Protein AF-A0A443L2D8-F1 (afdb_monomer)

Radius of gyration: 45.59 Å; Cα contacts (8 Å, |Δi|>4): 437; chains: 1; bounding box: 95×40×128 Å

Nearest PDB structures (foldseek):
  6yo6-assembly1_A  TM=3.381E-01  e=1.375E-02  Homo sapiens
  2qki-assembly1_A  TM=2.656E-01  e=2.717E-03  Homo sapiens
  3nms-assembly1_A  TM=3.034E-01  e=4.924E-03  Homo sapiens
  2wii-assembly1_A  TM=2.486E-01  e=1.861E-03  Homo sapiens
  2ice-assembly1_A  TM=2.721E-01  e=2.492E-02  Homo sapiens

Sequence (242 aa):
QDSTFDKSDGGLILSARVSEQEISFTNPLNNKITFTNFVKLKSDISADLYDRMKELIDQSTPYRSDLETTNGVQFKNGTGSTDLSAHIYFGSDTTETIADSYEWSKDGTVVAPTQTITVDASGVADKAVYSFKATIAGKVVASQSVTITNVDDGTSPINLVIDSSNGYQFKNNIINTTFTAILYQNNKEIDSEGTKFAYIWSKTNSDGTVDTAWNLAHQTSQKSITITNSDVWQRATFDCTA

Organism: NCBI:txid1358

pLDDT: mean 89.76, std 13.06, range [32.75, 98.81]

Mean predicted aligned error: 12.77 Å

Structure (mmCIF, N/CA/C/O backbone):
data_AF-A0A443L2D8-F1
#
_entry.id   AF-A0A443L2D8-F1
#
loop_
_atom_site.group_PDB
_atom_site.id
_atom_site.type_symbol
_atom_site.label_atom_id
_atom_site.label_alt_id
_atom_site.label_comp_id
_atom_site.label_asym_id
_atom_site.label_entity_id
_atom_site.label_seq_id
_atom_site.pdbx_PDB_ins_code
_atom_site.Cartn_x
_atom_site.Cartn_y
_atom_site.Cartn_z
_atom_site.occupancy
_atom_site.B_iso_or_equiv
_atom_site.auth_seq_id
_atom_site.auth_comp_id
_atom_site.auth_asym_id
_atom_site.auth_atom_id
_atom_site.pdbx_PDB_model_num
ATOM 1 N N . GLN A 1 1 ? -47.400 21.456 61.552 1.00 40.22 1 GLN A N 1
ATOM 2 C CA . GLN A 1 1 ? -47.090 20.512 60.462 1.00 40.22 1 GLN A CA 1
ATOM 3 C C . GLN A 1 1 ? -46.287 19.397 61.094 1.00 40.22 1 GLN A C 1
ATOM 5 O O . GLN A 1 1 ? -45.303 19.701 61.753 1.00 40.22 1 GLN A O 1
ATOM 10 N N . ASP A 1 2 ? -46.793 18.170 61.026 1.00 32.75 2 ASP A N 1
ATOM 11 C CA . ASP A 1 2 ? -46.169 17.003 61.649 1.00 32.75 2 ASP A CA 1
ATOM 12 C C . ASP A 1 2 ? -44.868 16.649 60.911 1.00 32.75 2 ASP A C 1
ATOM 14 O O . ASP A 1 2 ? -44.834 16.623 59.680 1.00 32.75 2 ASP A O 1
ATOM 18 N N . SER A 1 3 ? -43.792 16.430 61.663 1.00 37.78 3 SER A N 1
ATOM 19 C CA . SER A 1 3 ? -42.445 16.114 61.173 1.00 37.78 3 SER A CA 1
ATOM 20 C C . SER A 1 3 ? -42.284 14.652 60.734 1.00 37.78 3 SER A C 1
ATOM 22 O O . SER A 1 3 ? -41.171 14.229 60.440 1.00 37.78 3 SER A O 1
ATOM 24 N N . THR A 1 4 ? -43.375 13.883 60.695 1.00 39.28 4 THR A N 1
ATOM 25 C CA . THR A 1 4 ? -43.417 12.463 60.304 1.00 39.28 4 THR A CA 1
ATOM 26 C C . THR A 1 4 ? -43.965 12.217 58.896 1.00 39.28 4 THR A C 1
ATOM 28 O O . THR A 1 4 ? -44.255 11.076 58.544 1.00 39.28 4 THR A O 1
ATOM 31 N N . PHE A 1 5 ? -44.089 13.256 58.059 1.00 44.41 5 PHE A N 1
ATOM 32 C CA . PHE A 1 5 ? -44.355 13.060 56.632 1.00 44.41 5 PHE A CA 1
ATOM 33 C C . PHE A 1 5 ? -43.127 12.410 55.986 1.00 44.41 5 PHE A C 1
ATOM 35 O O . PHE A 1 5 ? -42.187 13.083 55.559 1.00 44.41 5 PHE A O 1
ATOM 42 N N . ASP A 1 6 ? -43.128 11.082 56.003 1.00 44.41 6 ASP A N 1
ATOM 43 C CA . ASP A 1 6 ? -42.092 10.237 55.447 1.00 44.41 6 ASP A CA 1
ATOM 44 C C . ASP A 1 6 ? -42.032 10.495 53.939 1.00 44.41 6 ASP A C 1
ATOM 46 O O . ASP A 1 6 ? -42.921 10.107 53.172 1.00 44.41 6 ASP A O 1
ATOM 50 N N . LYS A 1 7 ? -41.004 11.240 53.524 1.00 49.59 7 LYS A N 1
ATOM 51 C CA . LYS A 1 7 ? -40.623 11.421 52.124 1.00 49.59 7 LYS A CA 1
ATOM 52 C C . LYS A 1 7 ? -40.044 10.097 51.633 1.00 49.59 7 LYS A C 1
ATOM 54 O O . LYS A 1 7 ? -38.844 9.973 51.421 1.00 49.59 7 LYS A O 1
ATOM 59 N N . SER A 1 8 ? -40.899 9.093 51.486 1.00 47.81 8 SER A N 1
ATOM 60 C CA . SER A 1 8 ? -40.569 7.944 50.657 1.00 47.81 8 SER A CA 1
ATOM 61 C C . SER A 1 8 ? -40.515 8.451 49.215 1.00 47.81 8 SER A C 1
ATOM 63 O O . SER A 1 8 ? -41.540 8.736 48.589 1.00 47.81 8 SER A O 1
ATOM 65 N N . ASP A 1 9 ? -39.294 8.675 48.730 1.00 50.69 9 ASP A N 1
ATOM 66 C CA . ASP A 1 9 ? -39.020 9.105 47.362 1.00 50.69 9 ASP A CA 1
ATOM 67 C C . ASP A 1 9 ? -39.619 8.074 46.388 1.00 50.69 9 ASP A C 1
ATOM 69 O O . ASP A 1 9 ? -39.124 6.959 46.248 1.00 50.69 9 ASP A O 1
ATOM 73 N N . GLY A 1 10 ? -40.743 8.434 45.752 1.00 55.94 10 GLY A N 1
ATOM 74 C CA . GLY A 1 10 ? -41.484 7.576 44.814 1.00 55.94 10 GLY A CA 1
ATOM 75 C C . GLY A 1 10 ? -42.954 7.295 45.164 1.00 55.94 10 GLY A C 1
ATOM 76 O O . GLY A 1 10 ? -43.616 6.555 44.436 1.00 55.94 10 GLY A O 1
ATOM 77 N N . GLY A 1 11 ? -43.496 7.870 46.242 1.00 58.88 11 GLY A N 1
ATOM 78 C CA . GLY A 1 11 ? -44.895 7.675 46.644 1.00 58.88 11 GLY A CA 1
ATOM 79 C C . GLY A 1 11 ? -45.949 8.407 45.790 1.00 58.88 11 GLY A C 1
ATOM 80 O O . GLY A 1 11 ? -45.723 9.480 45.232 1.00 58.88 11 GLY A O 1
ATOM 81 N N . LEU A 1 12 ? -47.161 7.842 45.728 1.00 60.94 12 LEU A N 1
ATOM 82 C CA . LEU A 1 12 ? -48.345 8.478 45.141 1.00 60.94 12 LEU A CA 1
ATOM 83 C C . LEU A 1 12 ? -48.800 9.655 46.016 1.00 60.94 12 LEU A C 1
ATOM 85 O O . LEU A 1 12 ? -49.335 9.451 47.105 1.00 60.94 12 LEU A O 1
ATOM 89 N N . ILE A 1 13 ? -48.655 10.884 45.519 1.00 66.50 13 ILE A N 1
ATOM 90 C CA . ILE A 1 13 ? -49.156 12.066 46.226 1.00 66.50 13 ILE A CA 1
ATOM 91 C C . ILE A 1 13 ? -50.647 12.239 45.926 1.00 66.50 13 ILE A C 1
ATOM 93 O O . ILE A 1 13 ? -51.061 12.547 44.800 1.00 66.50 13 ILE A O 1
ATOM 97 N N . LEU A 1 14 ? -51.455 12.052 46.967 1.00 71.50 14 LEU A N 1
ATOM 98 C CA . LEU A 1 14 ? -52.894 12.276 46.948 1.00 71.50 14 LEU A CA 1
ATOM 99 C C . LEU A 1 14 ? -53.238 13.531 47.746 1.00 71.50 14 LEU A C 1
ATOM 101 O O . LEU A 1 14 ? -52.740 13.738 48.850 1.00 71.50 14 LEU A O 1
ATOM 105 N N . SER A 1 15 ? -54.148 14.337 47.210 1.00 73.00 15 SER A N 1
ATOM 106 C CA . SER A 1 15 ? -54.952 15.233 48.034 1.00 73.00 15 SER A CA 1
ATOM 107 C C . SER A 1 15 ? -56.201 14.479 48.469 1.00 73.00 15 SER A C 1
ATOM 109 O O . SER A 1 15 ? -56.847 13.839 47.640 1.00 73.00 15 SER A O 1
ATOM 111 N N . ALA A 1 16 ? -56.542 14.536 49.751 1.00 78.62 16 ALA A N 1
ATOM 112 C CA . ALA A 1 16 ? -57.760 13.940 50.282 1.00 78.62 16 ALA A CA 1
ATOM 113 C C . ALA A 1 16 ? -58.454 14.930 51.217 1.00 78.62 16 ALA A C 1
ATOM 115 O O . ALA A 1 16 ? -57.808 15.760 51.860 1.00 78.62 16 ALA A O 1
ATOM 116 N N . ARG A 1 17 ? -59.778 14.835 51.314 1.00 83.56 17 ARG A N 1
ATOM 117 C CA . ARG A 1 17 ? -60.574 15.618 52.258 1.00 83.56 17 ARG A CA 1
ATOM 118 C C . ARG A 1 17 ? -60.817 14.792 53.517 1.00 83.56 17 ARG A C 1
ATOM 120 O O . ARG A 1 17 ? -61.270 13.656 53.426 1.00 83.56 17 ARG A O 1
ATOM 127 N N . VAL A 1 18 ? -60.586 15.365 54.695 1.00 83.62 18 VAL A N 1
ATOM 128 C CA . VAL A 1 18 ? -61.050 14.753 55.952 1.00 83.62 18 VAL A CA 1
ATOM 129 C C . VAL A 1 18 ? -62.577 14.807 55.971 1.00 83.62 18 VAL A C 1
ATOM 131 O O . VAL A 1 18 ? -63.154 15.894 55.892 1.00 83.62 18 VAL A O 1
ATOM 134 N N . SER A 1 19 ? -63.232 13.649 56.023 1.00 86.88 19 SER A N 1
ATOM 135 C CA . SER A 1 19 ? -64.694 13.561 56.150 1.00 86.88 19 SER A CA 1
ATOM 136 C C . SER A 1 19 ? -65.149 13.449 57.590 1.00 86.88 19 SER A C 1
ATOM 138 O O . SER A 1 19 ? -66.215 13.956 57.918 1.00 86.88 19 SER A O 1
ATOM 140 N N . GLU A 1 20 ? -64.371 12.774 58.432 1.00 85.81 20 GLU A N 1
ATOM 141 C CA . GLU A 1 20 ? -64.769 12.484 59.804 1.00 85.81 20 GLU A CA 1
ATOM 142 C C . GLU A 1 20 ? -63.545 12.399 60.705 1.00 85.81 20 GLU A C 1
ATOM 144 O O . GLU A 1 20 ? -62.481 11.931 60.292 1.00 85.81 20 GLU A O 1
ATOM 149 N N . GLN A 1 21 ? -63.708 12.865 61.937 1.00 86.75 21 GLN A N 1
ATOM 150 C CA . GLN A 1 21 ? -62.692 12.795 62.967 1.00 86.75 21 GLN A CA 1
ATOM 151 C C . GLN A 1 21 ? -63.363 12.420 64.287 1.00 86.75 21 GLN A C 1
ATOM 153 O O . GLN A 1 21 ? -64.189 13.168 64.806 1.00 86.75 21 GLN A O 1
ATOM 158 N N . GLU A 1 22 ? -62.985 11.273 64.835 1.00 87.12 22 GLU A N 1
ATOM 159 C CA . GLU A 1 22 ? -63.389 10.822 66.161 1.00 87.12 22 GLU A CA 1
ATOM 160 C C . GLU A 1 22 ? -62.253 11.124 67.137 1.00 87.12 22 GLU A C 1
ATOM 162 O O . GLU A 1 22 ? -61.107 10.721 66.917 1.00 87.12 22 GLU A O 1
ATOM 167 N N . ILE A 1 23 ? -62.561 11.855 68.209 1.00 81.94 23 ILE A N 1
ATOM 168 C CA . ILE A 1 23 ? -61.595 12.217 69.249 1.00 81.94 23 ILE A CA 1
ATOM 169 C C . ILE A 1 23 ? -62.082 11.649 70.576 1.00 81.94 23 ILE A C 1
ATOM 171 O O . ILE A 1 23 ? -63.180 11.947 71.043 1.00 81.94 23 ILE A O 1
ATOM 175 N N . SER A 1 24 ? -61.236 10.841 71.194 1.00 79.75 24 SER A N 1
ATOM 176 C CA . SER A 1 24 ? -61.436 10.251 72.504 1.00 79.75 24 SER A CA 1
ATOM 177 C C . SER A 1 24 ? -60.691 11.068 73.557 1.00 79.75 24 SER A C 1
ATOM 179 O O . SER A 1 24 ? -59.471 11.225 73.512 1.00 79.75 24 SER A O 1
ATOM 181 N N . PHE A 1 25 ? -61.435 11.577 74.539 1.00 78.44 25 PHE A N 1
ATOM 182 C CA . PHE A 1 25 ? -60.892 12.409 75.618 1.00 78.44 25 PHE A CA 1
ATOM 183 C C . PHE A 1 25 ? -60.250 11.603 76.753 1.00 78.44 25 PHE A C 1
ATOM 185 O O . PHE A 1 25 ? -59.510 12.159 77.559 1.00 78.44 25 PHE A O 1
ATOM 192 N N . THR A 1 26 ? -60.534 10.303 76.833 1.00 82.56 26 THR A N 1
ATOM 193 C CA . THR A 1 26 ? -60.051 9.416 77.904 1.00 82.56 26 THR A CA 1
ATOM 194 C C . THR A 1 26 ? -58.978 8.440 77.431 1.00 82.56 26 THR A C 1
ATOM 196 O O . THR A 1 26 ? -58.169 7.996 78.240 1.00 82.56 26 THR A O 1
ATOM 199 N N . ASN A 1 27 ? -58.928 8.128 76.132 1.00 80.00 27 ASN A N 1
ATOM 200 C CA . ASN A 1 27 ? -57.865 7.324 75.531 1.00 80.00 27 ASN A CA 1
ATOM 201 C C . ASN A 1 27 ? -57.493 7.859 74.135 1.00 80.00 27 ASN A C 1
ATOM 203 O O . ASN A 1 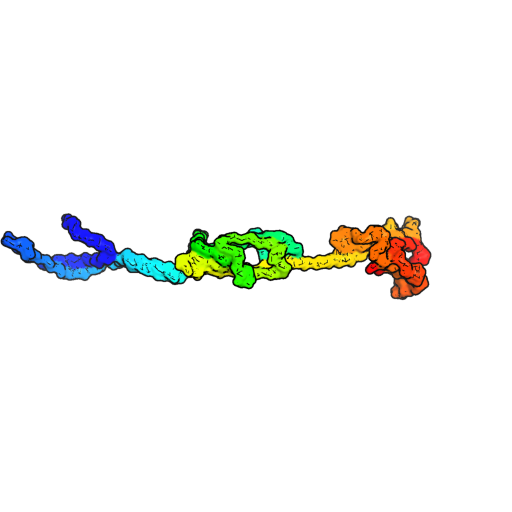27 ? -58.195 7.537 73.172 1.00 80.00 27 ASN A O 1
ATOM 207 N N . PRO A 1 28 ? -56.390 8.617 74.006 1.00 82.00 28 PRO A N 1
ATOM 208 C CA . PRO A 1 28 ? -55.944 9.194 72.737 1.00 82.00 28 PRO A CA 1
ATOM 209 C C . PRO A 1 28 ? -55.649 8.176 71.624 1.00 82.00 28 PRO A C 1
ATOM 211 O O . PRO A 1 28 ? -55.658 8.547 70.454 1.00 82.00 28 PRO A O 1
ATOM 214 N N . LEU A 1 29 ? -55.419 6.898 71.957 1.00 84.81 29 LEU A N 1
ATOM 215 C CA . LEU A 1 29 ? -55.185 5.839 70.963 1.00 84.81 29 LEU A CA 1
ATOM 216 C C . LEU A 1 29 ? -56.446 5.464 70.172 1.00 84.81 29 LEU A C 1
ATOM 218 O O . LEU A 1 29 ? -56.338 4.845 69.119 1.00 84.81 29 LEU A O 1
ATOM 222 N N . ASN A 1 30 ? -57.629 5.851 70.656 1.00 84.25 30 ASN A N 1
ATOM 223 C CA . ASN A 1 30 ? -58.896 5.623 69.959 1.00 84.25 30 ASN A CA 1
ATOM 224 C C . ASN A 1 30 ? -59.247 6.750 68.976 1.00 84.25 30 ASN A C 1
ATOM 226 O O . ASN A 1 30 ? -60.321 6.719 68.381 1.00 84.25 30 ASN A O 1
ATOM 230 N N . ASN A 1 31 ? -58.388 7.761 68.823 1.00 83.50 31 ASN A N 1
ATOM 231 C CA . ASN A 1 31 ? -58.629 8.822 67.855 1.00 83.50 31 ASN A CA 1
ATOM 232 C C . ASN A 1 31 ? -58.567 8.255 66.435 1.00 83.50 31 ASN A C 1
ATOM 234 O O . ASN A 1 31 ? -57.610 7.568 66.074 1.00 83.50 31 ASN A O 1
ATOM 238 N N . LYS A 1 32 ? -59.561 8.582 65.611 1.00 84.94 32 LYS A N 1
ATOM 239 C CA . LYS A 1 32 ? -59.662 8.105 64.230 1.00 84.94 32 LYS A CA 1
ATOM 240 C C . LYS A 1 32 ? -59.928 9.268 63.286 1.00 84.94 32 LYS A C 1
ATOM 242 O O . LYS A 1 32 ? -60.706 10.162 63.599 1.00 84.94 32 LYS A O 1
ATOM 247 N N . ILE A 1 33 ? -59.290 9.247 62.118 1.00 84.69 33 ILE A N 1
ATOM 248 C CA . ILE A 1 33 ? -59.543 10.198 61.032 1.00 84.69 33 ILE A CA 1
ATOM 249 C C . ILE A 1 33 ? -59.937 9.397 59.793 1.00 84.69 33 ILE A C 1
ATOM 251 O O . ILE A 1 33 ? -59.213 8.491 59.380 1.00 84.69 33 ILE A O 1
ATOM 255 N N . THR A 1 34 ? -61.075 9.738 59.198 1.00 84.94 34 THR A N 1
ATOM 256 C CA . THR A 1 34 ? -61.555 9.155 57.943 1.00 84.94 34 THR A CA 1
ATOM 257 C C . THR A 1 34 ? -61.373 10.174 56.819 1.00 84.94 34 THR A C 1
ATOM 259 O O . THR A 1 34 ? -61.790 11.330 56.938 1.00 84.94 34 THR A O 1
ATOM 262 N N . PHE A 1 35 ? -60.770 9.740 55.711 1.00 85.31 35 PHE A N 1
ATOM 263 C CA . PHE A 1 35 ? -60.551 10.552 54.511 1.00 85.31 35 PHE A CA 1
ATOM 264 C C . PHE A 1 35 ? -61.488 10.124 53.370 1.00 85.31 35 PHE A C 1
ATOM 266 O O . PHE A 1 35 ? -61.756 8.938 53.190 1.00 85.31 35 PHE A O 1
ATOM 273 N N . THR A 1 36 ? -61.952 11.085 52.571 1.00 81.00 36 THR A N 1
ATOM 274 C CA . THR A 1 36 ? -62.780 10.897 51.363 1.00 81.00 36 THR A CA 1
ATOM 275 C C . THR A 1 36 ? -62.309 11.822 50.236 1.00 81.00 36 THR A C 1
ATOM 277 O O . THR A 1 36 ? -61.495 12.717 50.457 1.00 81.00 36 THR A O 1
ATOM 280 N N . ASN A 1 37 ? -62.832 11.630 49.018 1.00 74.31 37 ASN A N 1
ATOM 281 C CA . ASN A 1 37 ? -62.529 12.450 47.835 1.00 74.31 37 ASN A CA 1
ATOM 282 C C . ASN A 1 37 ? -61.025 12.570 47.545 1.00 74.31 37 ASN A C 1
ATOM 284 O O . ASN A 1 37 ? -60.425 13.635 47.688 1.00 74.31 37 ASN A O 1
ATOM 288 N N . PHE A 1 38 ? -60.427 11.457 47.126 1.00 78.94 38 PHE A N 1
ATOM 289 C CA . PHE A 1 38 ? -59.023 11.395 46.735 1.00 78.94 38 PHE A CA 1
ATOM 290 C C . PHE A 1 38 ? -58.824 11.973 45.329 1.00 78.94 38 PHE A C 1
ATOM 292 O O . PHE A 1 38 ? -59.436 11.508 44.369 1.00 78.94 38 PHE A O 1
ATOM 299 N N . VAL A 1 39 ? -57.935 12.955 45.200 1.00 72.25 39 VAL A N 1
ATOM 300 C CA . VAL A 1 39 ? -57.479 13.509 43.921 1.00 72.25 39 VAL A CA 1
ATOM 301 C C . VAL A 1 39 ? -55.991 13.208 43.774 1.00 72.25 39 VAL A C 1
ATOM 303 O O . VAL A 1 39 ? -55.173 13.649 44.584 1.00 72.25 39 VAL A O 1
ATOM 306 N N . LYS A 1 40 ? -55.634 12.451 42.731 1.00 66.69 40 LYS A N 1
ATOM 307 C CA . LYS A 1 40 ? -54.235 12.204 42.362 1.00 66.69 40 LYS A CA 1
ATOM 308 C C . LYS A 1 40 ? -53.637 13.494 41.815 1.00 66.69 40 LYS A C 1
ATOM 310 O O . LYS A 1 40 ? -54.091 13.982 40.785 1.00 66.69 40 LYS A O 1
ATOM 315 N N . LEU A 1 41 ? -52.629 14.034 42.496 1.00 63.91 41 LEU A N 1
ATOM 316 C CA . LEU A 1 41 ? -52.011 15.298 42.093 1.00 63.91 41 LEU A CA 1
ATOM 317 C C . LEU A 1 41 ? -50.903 15.087 41.053 1.00 63.91 41 LEU A C 1
ATOM 319 O O . LEU A 1 41 ? -50.847 15.817 40.068 1.00 63.91 41 LEU A O 1
ATOM 323 N N . LYS A 1 42 ? -50.047 14.073 41.237 1.00 56.59 42 LYS A N 1
ATOM 324 C CA . LYS A 1 42 ? -48.988 13.695 40.287 1.00 56.59 42 LYS A CA 1
ATOM 325 C C . LYS A 1 42 ? -48.487 12.279 40.600 1.00 56.59 42 LYS A C 1
ATOM 327 O O . LYS A 1 42 ? -48.387 11.912 41.766 1.00 56.59 42 LYS A O 1
ATOM 332 N N . SER A 1 43 ? -48.214 11.471 39.574 1.00 57.22 43 SER A N 1
ATOM 333 C CA . SER A 1 43 ? -47.324 10.305 39.701 1.00 57.22 43 SER A CA 1
ATOM 334 C C . SER A 1 43 ? -45.974 10.784 39.202 1.00 57.22 43 SER A C 1
ATOM 336 O O . SER A 1 43 ? -45.841 10.990 37.997 1.00 57.22 43 SER A O 1
ATOM 338 N N . ASP A 1 44 ? -45.012 11.010 40.084 1.00 59.22 44 ASP A N 1
ATOM 339 C CA . ASP A 1 44 ? -43.628 11.070 39.625 1.00 59.22 44 ASP A CA 1
ATOM 340 C C . ASP A 1 44 ? -43.170 9.633 39.335 1.00 59.22 44 ASP A C 1
ATOM 342 O O . ASP A 1 44 ? -43.611 8.684 39.990 1.00 59.22 44 ASP A O 1
ATOM 346 N N . ILE A 1 45 ? -42.367 9.454 38.286 1.00 60.72 45 ILE A N 1
ATOM 347 C CA . ILE A 1 45 ? -41.687 8.178 38.044 1.00 60.72 45 ILE A CA 1
ATOM 348 C C . ILE A 1 45 ? -40.759 7.983 39.247 1.00 60.72 45 ILE A C 1
ATOM 350 O O . ILE A 1 45 ? -39.981 8.886 39.555 1.00 60.72 45 ILE A O 1
ATOM 354 N N . SER A 1 46 ? -40.880 6.863 39.964 1.00 67.56 46 SER A N 1
ATOM 355 C CA . SER A 1 46 ? -39.986 6.587 41.092 1.00 67.56 46 SER A CA 1
ATOM 356 C C . SER A 1 46 ? -38.538 6.516 40.602 1.00 67.56 46 SER A C 1
ATOM 358 O O . SER A 1 46 ? -38.296 6.126 39.456 1.00 67.56 46 SER A O 1
ATOM 360 N N . ALA A 1 47 ? -37.579 6.875 41.461 1.00 72.00 47 ALA A N 1
ATOM 361 C CA . ALA A 1 47 ? -36.155 6.789 41.133 1.00 72.00 47 ALA A CA 1
ATOM 362 C C . ALA A 1 47 ? -35.793 5.392 40.593 1.00 72.00 47 ALA A C 1
ATOM 364 O O . ALA A 1 47 ? -35.189 5.288 39.534 1.00 72.00 47 ALA A O 1
ATOM 365 N N . ASP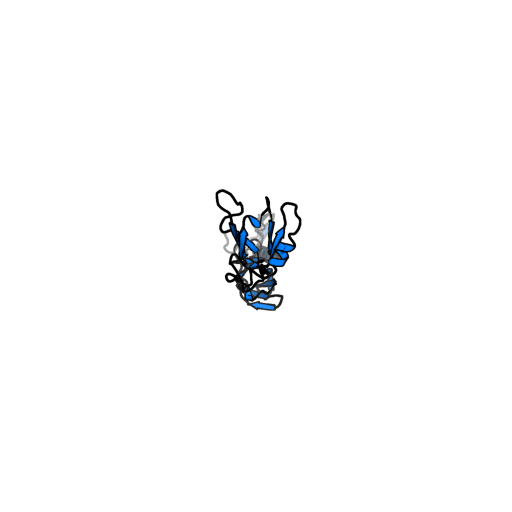 A 1 48 ? -36.331 4.335 41.211 1.00 73.94 48 ASP A N 1
ATOM 366 C CA . ASP A 1 48 ? -36.130 2.946 40.781 1.00 73.94 48 ASP A CA 1
ATOM 367 C C . ASP A 1 48 ? -36.622 2.659 39.352 1.00 73.94 48 ASP A C 1
ATOM 369 O O . ASP A 1 48 ? -35.981 1.928 38.598 1.00 73.94 48 ASP A O 1
ATOM 373 N N . LEU A 1 49 ? -37.776 3.209 38.950 1.00 76.12 49 LEU A N 1
ATOM 374 C CA . LEU A 1 49 ? -38.305 3.021 37.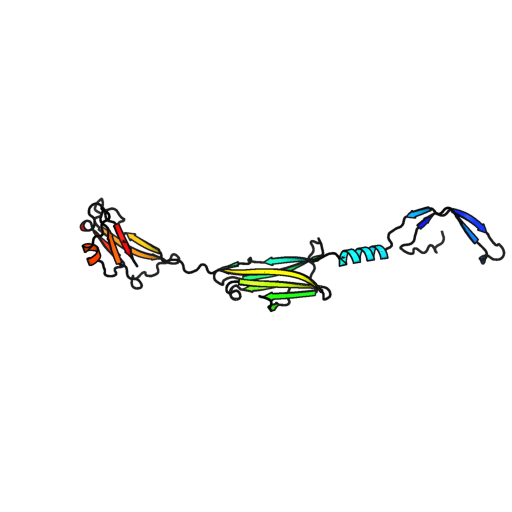594 1.00 76.12 49 LEU A CA 1
ATOM 375 C C . LEU A 1 49 ? -37.496 3.809 36.564 1.00 76.12 49 LEU A C 1
ATOM 377 O O . LEU A 1 49 ? -37.338 3.352 35.431 1.00 76.12 49 LEU A O 1
ATOM 381 N N . TYR A 1 50 ? -36.988 4.978 36.951 1.00 76.44 50 TYR A N 1
ATOM 382 C CA . TYR A 1 50 ? -36.097 5.771 36.114 1.00 76.44 50 TYR A CA 1
ATOM 383 C C . TYR A 1 50 ? -34.740 5.081 35.933 1.00 76.44 50 TYR A C 1
ATOM 385 O O . TYR A 1 50 ? -34.270 4.954 34.803 1.00 76.44 50 TYR A O 1
ATOM 393 N N . ASP A 1 51 ? -34.160 4.557 37.012 1.00 81.62 51 ASP A N 1
ATOM 394 C CA . ASP A 1 51 ? -32.916 3.790 36.977 1.00 81.62 51 ASP A CA 1
ATOM 395 C C . ASP A 1 51 ? -33.089 2.530 36.137 1.00 81.62 51 ASP A C 1
ATOM 397 O O . ASP A 1 51 ? -32.278 2.250 35.256 1.00 81.62 51 ASP A O 1
ATOM 401 N N . ARG A 1 52 ? -34.216 1.827 36.299 1.00 81.62 52 ARG A N 1
ATOM 402 C CA . ARG A 1 52 ? -34.523 0.662 35.471 1.00 81.62 52 ARG A CA 1
ATOM 403 C C . ARG A 1 52 ? -34.688 1.016 33.996 1.00 81.62 52 ARG A C 1
ATOM 405 O O . ARG A 1 52 ? -34.249 0.261 33.132 1.00 81.62 52 ARG A O 1
ATOM 412 N N . MET A 1 53 ? -35.324 2.143 33.684 1.00 82.69 53 MET A N 1
ATOM 413 C CA . MET A 1 53 ? -35.431 2.636 32.310 1.00 82.69 53 MET A CA 1
ATOM 414 C C . MET A 1 53 ? -34.048 2.962 31.737 1.00 82.69 53 MET A C 1
ATOM 416 O O . MET A 1 53 ? -33.763 2.584 30.603 1.00 82.69 53 MET A O 1
ATOM 420 N N . LYS A 1 54 ? -33.184 3.618 32.518 1.00 85.56 54 LYS A N 1
ATOM 421 C CA . LYS A 1 54 ? -31.811 3.930 32.118 1.00 85.56 54 LYS A CA 1
ATOM 422 C C . LYS A 1 54 ? -30.999 2.660 31.867 1.00 85.56 54 LYS A C 1
ATOM 424 O O . LYS A 1 54 ? -30.389 2.546 30.814 1.00 85.56 54 LYS A O 1
ATOM 429 N N . GLU A 1 55 ? -31.082 1.668 32.752 1.00 87.00 55 GLU A N 1
ATOM 430 C CA . GLU A 1 55 ? -30.454 0.359 32.546 1.00 87.00 55 GLU A CA 1
ATOM 431 C C . GLU A 1 55 ? -30.921 -0.315 31.251 1.00 87.00 55 GLU A C 1
ATOM 433 O O . GLU A 1 55 ? -30.110 -0.890 30.528 1.00 87.00 55 GLU A O 1
ATOM 438 N N . LEU A 1 56 ? -32.224 -0.264 30.945 1.00 87.81 56 LEU A N 1
ATOM 439 C CA . LEU A 1 56 ? -32.766 -0.835 29.708 1.00 87.81 56 LEU A CA 1
ATOM 440 C C . LEU A 1 56 ? -32.241 -0.105 28.466 1.00 87.81 56 LEU A C 1
ATOM 442 O O . LEU A 1 56 ? -31.916 -0.752 27.470 1.00 87.81 56 LEU A O 1
ATOM 446 N N . ILE A 1 57 ? -32.136 1.226 28.528 1.00 86.56 57 ILE A N 1
ATOM 447 C CA . ILE A 1 57 ? -31.528 2.030 27.463 1.00 86.56 57 ILE A CA 1
ATOM 448 C C . ILE A 1 57 ? -30.065 1.624 27.295 1.00 86.56 57 ILE A C 1
ATOM 450 O O . ILE A 1 57 ? -29.672 1.258 26.188 1.00 86.56 57 ILE A O 1
ATOM 454 N N . ASP A 1 58 ? -29.289 1.589 28.375 1.00 86.50 58 ASP A N 1
ATOM 455 C CA . ASP A 1 58 ? -27.860 1.291 28.322 1.00 86.50 58 ASP A CA 1
ATOM 456 C C . ASP A 1 58 ? -27.592 -0.131 27.796 1.00 86.50 58 ASP A C 1
ATOM 458 O O . ASP A 1 58 ? -26.722 -0.333 26.953 1.00 86.50 58 ASP A O 1
ATOM 462 N N . GLN A 1 59 ? -28.397 -1.119 28.203 1.00 85.38 59 GLN A N 1
ATOM 463 C CA . GLN A 1 59 ? -28.298 -2.501 27.711 1.00 85.38 59 GLN A CA 1
ATOM 464 C C . GLN A 1 59 ? -28.635 -2.655 26.223 1.00 85.38 59 GLN A C 1
ATOM 466 O O . GLN A 1 59 ? -28.204 -3.624 25.597 1.00 85.38 59 GLN A O 1
ATOM 471 N N . SER A 1 60 ? -29.428 -1.737 25.670 1.00 86.06 60 SER A N 1
ATOM 472 C CA . SER A 1 60 ? -29.830 -1.745 24.259 1.00 86.06 60 SER A CA 1
ATOM 473 C C . SER A 1 60 ? -29.001 -0.807 23.381 1.00 86.06 60 SER A C 1
ATOM 475 O O . SER A 1 60 ? -29.099 -0.878 22.156 1.00 86.06 60 SER A O 1
ATOM 477 N N . THR A 1 61 ? -28.177 0.051 23.985 1.00 92.12 61 THR A N 1
ATOM 478 C CA . THR A 1 61 ? -27.359 1.033 23.274 1.00 92.12 61 THR A CA 1
ATOM 479 C C . THR A 1 61 ? -26.061 0.372 22.801 1.00 92.12 61 THR A C 1
ATOM 481 O O . THR A 1 61 ? -25.252 -0.055 23.626 1.00 92.12 61 THR A O 1
ATOM 484 N N . PRO A 1 62 ? -25.831 0.247 21.480 1.00 94.25 62 PRO A N 1
ATOM 485 C CA . PRO A 1 62 ? -24.612 -0.360 20.967 1.00 94.25 62 PRO A CA 1
ATOM 486 C C . PRO A 1 62 ? -23.421 0.597 21.080 1.00 94.25 62 PRO A C 1
ATOM 488 O O . PRO A 1 62 ? -23.570 1.821 21.040 1.00 94.25 62 PRO A O 1
ATOM 491 N N . TYR A 1 63 ? -22.220 0.027 21.128 1.00 97.31 63 TYR A N 1
ATOM 492 C CA . TYR A 1 63 ? -20.994 0.783 20.902 1.00 97.31 63 TYR A CA 1
ATOM 493 C C . TYR A 1 63 ? -20.757 0.957 19.400 1.00 97.31 63 TYR A C 1
ATOM 495 O O . TYR A 1 63 ? -20.918 0.021 18.615 1.00 97.31 63 TYR A O 1
ATOM 503 N N . ARG A 1 64 ? -20.339 2.155 18.996 1.00 97.25 64 ARG A N 1
ATOM 504 C CA . ARG A 1 64 ? -19.788 2.431 17.667 1.00 97.25 64 ARG A CA 1
ATOM 505 C C . ARG A 1 64 ? -18.271 2.301 17.730 1.00 97.25 64 ARG A C 1
ATOM 507 O O . ARG A 1 64 ? -17.667 2.818 18.662 1.00 97.25 64 ARG A O 1
ATOM 514 N N . SER A 1 65 ? -17.667 1.668 16.730 1.00 97.56 65 SER A N 1
ATOM 515 C CA . SER A 1 65 ? -16.215 1.646 16.529 1.00 97.56 65 SER A CA 1
ATOM 516 C C . SER A 1 65 ? -15.776 2.630 15.454 1.00 97.56 65 SER A C 1
ATOM 518 O O . SER A 1 65 ? -16.452 2.752 14.429 1.00 97.56 65 SER A O 1
ATOM 520 N N . ASP A 1 66 ? -14.600 3.208 15.642 1.00 97.75 66 ASP A N 1
ATOM 521 C CA . ASP A 1 66 ? -13.846 3.931 14.625 1.00 97.75 66 ASP A CA 1
ATOM 522 C C . ASP A 1 66 ? -12.417 3.369 14.542 1.00 97.75 66 ASP A C 1
ATOM 524 O O . ASP A 1 66 ? -11.873 2.886 15.542 1.00 97.75 66 ASP A O 1
ATOM 528 N N . LEU A 1 67 ? -11.839 3.381 13.343 1.00 98.25 67 LEU A N 1
ATOM 529 C CA . LEU A 1 67 ? -10.479 2.923 13.072 1.00 98.25 67 LEU A CA 1
ATOM 530 C C . LEU A 1 67 ? -9.727 4.049 12.383 1.00 98.25 67 LEU A C 1
ATOM 532 O O . LEU A 1 67 ? -10.000 4.388 11.231 1.00 98.25 67 LEU A O 1
ATOM 536 N N . GLU A 1 68 ? -8.747 4.594 13.090 1.00 98.38 68 GLU A N 1
ATOM 537 C CA . GLU A 1 68 ? -7.917 5.680 12.591 1.00 98.38 68 GLU A CA 1
ATOM 538 C C . GLU A 1 68 ? -6.587 5.142 12.058 1.00 98.38 68 GLU A C 1
ATOM 540 O O . GLU A 1 68 ? -6.015 4.194 12.604 1.00 98.38 68 GLU A O 1
ATOM 545 N N . THR A 1 69 ? -6.092 5.762 10.984 1.00 98.31 69 THR A N 1
ATOM 546 C CA . THR A 1 69 ? -4.784 5.456 10.394 1.00 98.31 69 THR A CA 1
ATOM 547 C C . THR A 1 69 ? -3.940 6.716 10.280 1.00 98.31 69 THR A C 1
ATOM 549 O O . THR A 1 69 ? -4.436 7.710 9.748 1.00 98.31 69 THR A O 1
ATOM 552 N N . THR A 1 70 ? -2.664 6.675 10.668 1.00 98.44 70 THR A N 1
ATOM 553 C CA . THR A 1 70 ? -1.783 7.854 10.545 1.00 98.44 70 THR A CA 1
ATOM 554 C C . THR A 1 70 ? -1.297 8.105 9.117 1.00 98.44 70 THR A C 1
ATOM 556 O O . THR A 1 70 ? -1.208 9.260 8.709 1.00 98.44 70 THR A O 1
ATOM 559 N N . ASN A 1 71 ? -1.029 7.052 8.335 1.00 96.69 71 ASN A N 1
ATOM 560 C CA . ASN A 1 71 ? -0.482 7.157 6.972 1.00 96.69 71 ASN A CA 1
ATOM 561 C C . ASN A 1 71 ? -1.305 6.374 5.930 1.00 96.69 71 ASN A C 1
ATOM 563 O O . ASN A 1 71 ? -0.789 5.963 4.890 1.00 96.69 71 ASN A O 1
ATOM 567 N N . GLY A 1 72 ? -2.600 6.181 6.189 1.00 96.94 72 GLY A N 1
ATOM 568 C CA . GLY A 1 72 ? -3.498 5.453 5.297 1.00 96.94 72 GLY A CA 1
ATOM 569 C C . GLY A 1 72 ? -3.276 3.940 5.322 1.00 96.94 72 GLY A C 1
ATOM 570 O O . GLY A 1 72 ? -2.723 3.379 6.260 1.00 96.94 72 GLY A O 1
ATOM 571 N N . VAL A 1 73 ? -3.758 3.267 4.277 1.00 97.81 73 VAL A N 1
ATOM 572 C CA . VAL A 1 73 ? -3.853 1.795 4.223 1.00 97.81 73 VAL A CA 1
ATOM 573 C C . VAL A 1 73 ? -3.074 1.169 3.066 1.00 97.81 73 VAL A C 1
ATOM 575 O O . VAL A 1 73 ? -3.196 -0.026 2.811 1.00 97.81 73 VAL A O 1
ATOM 578 N N . GLN A 1 74 ? -2.295 1.962 2.329 1.00 97.88 74 GLN A N 1
ATOM 579 C CA . GLN A 1 74 ? -1.544 1.488 1.169 1.00 97.88 74 GLN A CA 1
ATOM 580 C C . GLN A 1 74 ? -0.084 1.909 1.271 1.00 97.88 74 GLN A C 1
ATOM 582 O O . GLN A 1 74 ? 0.225 3.095 1.367 1.00 97.88 74 GLN A O 1
ATOM 587 N N . PHE A 1 75 ? 0.804 0.927 1.195 1.00 97.69 75 PHE A N 1
ATOM 588 C CA . PHE A 1 75 ? 2.237 1.120 1.067 1.00 97.69 75 PHE A CA 1
ATOM 589 C C . PHE A 1 75 ? 2.678 0.983 -0.382 1.00 97.69 75 PHE A C 1
ATOM 591 O O . PHE A 1 75 ? 2.014 0.345 -1.204 1.00 97.69 75 PHE A O 1
ATOM 598 N N . LYS A 1 76 ? 3.835 1.577 -0.671 1.00 94.81 76 LYS A N 1
ATOM 599 C CA . LYS A 1 76 ? 4.490 1.486 -1.968 1.00 94.81 76 LYS A CA 1
ATOM 600 C C . LYS A 1 76 ? 5.870 0.862 -1.803 1.00 94.81 76 LYS A C 1
ATOM 602 O O . LYS A 1 76 ? 6.658 1.315 -0.967 1.00 94.81 76 LYS A O 1
ATOM 607 N N . ASN A 1 77 ? 6.162 -0.151 -2.612 1.00 93.00 77 ASN A N 1
ATOM 608 C CA . ASN A 1 77 ? 7.468 -0.808 -2.717 1.00 93.00 77 ASN A CA 1
ATOM 609 C C . ASN A 1 77 ? 8.034 -1.286 -1.363 1.00 93.00 77 ASN A C 1
ATOM 611 O O . ASN A 1 77 ? 9.230 -1.167 -1.109 1.00 93.00 77 ASN A O 1
ATOM 615 N N . GLY A 1 78 ? 7.177 -1.779 -0.460 1.00 93.50 78 GLY A N 1
ATOM 616 C CA . GLY A 1 78 ? 7.595 -2.279 0.857 1.00 93.50 78 GLY A CA 1
ATOM 617 C C . GLY A 1 78 ? 8.146 -1.213 1.803 1.00 93.50 78 GLY A C 1
ATOM 618 O O . GLY A 1 78 ? 8.848 -1.549 2.756 1.00 93.50 78 GLY A O 1
ATOM 619 N N . THR A 1 79 ? 7.843 0.064 1.554 1.00 94.88 79 THR A N 1
ATOM 620 C CA . THR A 1 79 ? 8.324 1.186 2.365 1.00 94.88 79 THR A CA 1
ATOM 621 C C . THR A 1 79 ? 7.199 1.891 3.115 1.00 94.88 79 THR A C 1
ATOM 623 O O . THR A 1 79 ? 6.067 1.979 2.638 1.00 94.88 79 THR A O 1
ATOM 626 N N . GLY A 1 80 ? 7.543 2.429 4.287 1.00 97.06 80 GLY A N 1
ATOM 627 C CA . GLY A 1 80 ? 6.634 3.178 5.150 1.00 97.06 80 GLY A CA 1
ATOM 628 C C . GLY A 1 80 ? 6.045 2.354 6.293 1.00 97.06 80 GLY A C 1
ATOM 629 O O . GLY A 1 80 ? 6.302 1.157 6.437 1.00 97.06 80 GLY A O 1
ATOM 630 N N . SER A 1 81 ? 5.264 3.039 7.117 1.00 98.19 81 SER A N 1
ATOM 631 C CA . SER A 1 81 ? 4.519 2.468 8.233 1.00 98.19 81 SER A CA 1
ATOM 632 C C . SER A 1 81 ? 3.249 3.282 8.475 1.00 98.19 81 SER A C 1
ATOM 634 O O . SER A 1 81 ? 3.173 4.454 8.099 1.00 98.19 81 SER A O 1
ATOM 636 N N . THR A 1 82 ? 2.242 2.663 9.082 1.00 98.69 82 THR A N 1
ATOM 637 C CA . THR A 1 82 ? 1.046 3.348 9.583 1.00 98.69 82 THR A CA 1
ATOM 638 C C . THR A 1 82 ? 0.726 2.834 10.972 1.00 98.69 82 THR A C 1
ATOM 640 O O . THR A 1 82 ? 0.857 1.640 11.236 1.00 98.69 82 THR A O 1
ATOM 643 N N . ASP A 1 83 ? 0.250 3.714 11.840 1.00 98.75 83 ASP A N 1
ATOM 644 C CA . ASP A 1 83 ? -0.399 3.291 13.072 1.00 98.75 83 ASP A CA 1
ATOM 645 C C . ASP A 1 83 ? -1.873 3.032 12.783 1.00 98.75 83 ASP A C 1
ATOM 647 O O . ASP A 1 83 ? -2.476 3.750 11.982 1.00 98.75 83 ASP A O 1
ATOM 651 N N . LEU A 1 84 ? -2.427 1.993 13.402 1.00 98.81 84 LEU A N 1
ATOM 652 C CA . LEU A 1 84 ? -3.852 1.684 13.419 1.00 98.81 84 LEU A CA 1
ATOM 653 C C . LEU A 1 84 ? -4.348 1.841 14.854 1.00 98.81 84 LEU A C 1
ATOM 655 O O . LEU A 1 84 ? -3.872 1.126 15.741 1.00 98.81 84 LEU A O 1
ATOM 659 N N . SER A 1 85 ? -5.295 2.749 15.078 1.00 98.69 85 SER A N 1
ATOM 660 C CA . SER A 1 85 ? -5.865 3.026 16.401 1.00 98.69 85 SER A CA 1
ATOM 661 C C . SER A 1 85 ? -7.335 2.631 16.451 1.00 98.69 85 SER A C 1
ATOM 663 O O . SER A 1 85 ? -8.123 2.998 15.580 1.00 98.69 85 SER A O 1
ATOM 665 N N . ALA A 1 86 ? -7.694 1.852 17.471 1.00 98.62 86 ALA A N 1
ATOM 666 C CA . ALA A 1 86 ? -9.061 1.433 17.736 1.00 98.62 86 ALA A CA 1
ATOM 667 C C . ALA A 1 86 ? -9.748 2.412 18.696 1.00 98.62 86 ALA A C 1
ATOM 669 O O . ALA A 1 86 ? -9.299 2.577 19.830 1.00 98.62 86 ALA A O 1
ATOM 670 N N . HIS A 1 87 ? -10.873 2.986 18.280 1.00 98.44 87 HIS A N 1
ATOM 671 C CA . HIS A 1 87 ? -11.672 3.894 19.105 1.00 98.44 87 HIS A CA 1
ATOM 672 C C . HIS A 1 87 ? -13.101 3.378 19.230 1.00 98.44 87 HIS A C 1
ATOM 674 O O . HIS A 1 87 ? -13.658 2.829 18.274 1.00 98.44 87 HIS A O 1
ATOM 680 N N . ILE A 1 88 ? -13.713 3.537 20.404 1.00 98.44 88 ILE A N 1
ATOM 681 C CA . ILE A 1 88 ? -15.114 3.162 20.620 1.00 98.44 88 ILE A CA 1
ATOM 682 C C . ILE A 1 88 ? -15.893 4.270 21.326 1.00 98.44 88 ILE A C 1
ATOM 684 O O . ILE A 1 88 ? -15.373 4.985 22.177 1.00 98.44 88 ILE A O 1
ATOM 688 N N . TYR A 1 89 ? -17.171 4.392 20.990 1.00 98.19 89 TYR A N 1
ATOM 689 C CA . TYR A 1 89 ? -18.074 5.409 21.521 1.00 98.19 89 TYR A CA 1
ATOM 690 C C . TYR A 1 89 ? -19.392 4.758 21.910 1.00 98.19 89 TYR A C 1
ATOM 692 O O . TYR A 1 89 ? -19.930 3.946 21.153 1.00 98.19 89 TYR A O 1
ATOM 700 N N . PHE A 1 90 ? -19.926 5.108 23.074 1.00 96.75 90 PHE A N 1
ATOM 701 C CA . PHE A 1 90 ? -21.202 4.575 23.524 1.00 96.75 90 PHE A CA 1
ATOM 702 C C . PHE A 1 90 ? -22.361 5.311 22.846 1.00 96.75 90 PHE A C 1
ATOM 704 O O . PHE A 1 90 ? -22.481 6.530 22.954 1.00 96.75 90 PHE A O 1
ATOM 711 N N . GLY A 1 91 ? -23.208 4.594 22.105 1.00 94.38 91 GLY A N 1
ATOM 712 C CA . GLY A 1 91 ? -24.344 5.199 21.411 1.00 94.38 91 GLY A CA 1
ATOM 713 C C . GLY A 1 91 ? -23.936 6.374 20.516 1.00 94.38 91 GLY A C 1
ATOM 714 O O . GLY A 1 91 ? -23.118 6.235 19.606 1.00 94.38 91 GLY A O 1
ATOM 715 N N . SER A 1 92 ? -24.523 7.546 20.756 1.00 92.94 92 SER A N 1
ATOM 716 C CA . SER A 1 92 ? -24.231 8.789 20.027 1.00 92.94 92 SER A CA 1
ATOM 717 C C . SER A 1 92 ? -23.199 9.689 20.711 1.00 92.94 92 SER A C 1
ATOM 719 O O . SER A 1 92 ? -23.012 10.819 20.261 1.00 92.94 92 SER A O 1
ATOM 721 N N . ASP A 1 93 ? -22.551 9.229 21.781 1.00 94.69 93 ASP A N 1
ATOM 722 C CA . ASP A 1 93 ? -21.591 10.048 22.512 1.00 94.69 93 ASP A CA 1
ATOM 723 C C . ASP A 1 93 ? -20.404 10.431 21.621 1.00 94.69 93 ASP A C 1
ATOM 725 O O . ASP A 1 93 ? -19.962 9.673 20.749 1.00 94.69 93 ASP A O 1
ATOM 729 N N . THR A 1 94 ? -19.896 11.643 21.839 1.00 94.50 94 THR A N 1
ATOM 730 C CA . THR A 1 94 ? -18.689 12.166 21.180 1.00 94.50 94 THR A CA 1
ATOM 731 C C . THR A 1 94 ? -17.432 11.930 22.007 1.00 94.50 94 THR A C 1
ATOM 733 O O . THR A 1 94 ? -16.325 12.080 21.501 1.00 94.50 94 THR A O 1
ATOM 736 N N . THR A 1 95 ? -17.595 11.593 23.286 1.00 97.62 95 THR A N 1
ATOM 737 C CA . THR A 1 95 ? -16.492 11.238 24.176 1.00 97.62 95 THR A CA 1
ATOM 738 C C . THR A 1 95 ? -16.168 9.767 23.988 1.00 97.62 95 THR A C 1
ATOM 740 O O . THR A 1 95 ? -17.052 8.913 24.067 1.00 97.62 95 THR A O 1
ATOM 743 N N . GLU A 1 96 ? -14.899 9.476 23.734 1.00 98.06 96 GLU A N 1
ATOM 744 C CA . GLU A 1 96 ? -14.428 8.107 23.580 1.00 98.06 96 GLU A CA 1
ATOM 745 C C . GLU A 1 96 ? -14.599 7.318 24.884 1.00 98.06 96 GLU A C 1
ATOM 747 O O . GLU A 1 96 ? -14.315 7.807 25.979 1.00 98.06 96 GLU A O 1
ATOM 752 N N . THR A 1 97 ? -15.052 6.074 24.758 1.00 98.00 97 THR A N 1
ATOM 753 C CA . THR A 1 97 ? -14.994 5.094 25.838 1.00 98.00 97 THR A CA 1
ATOM 754 C C . THR A 1 97 ? -13.702 4.298 25.715 1.00 98.00 97 THR A C 1
ATOM 756 O O . THR A 1 97 ? -13.421 3.724 24.670 1.00 98.00 97 THR A O 1
ATOM 759 N N . ILE A 1 98 ? -12.931 4.204 26.794 1.00 97.56 98 ILE A N 1
ATOM 760 C CA . ILE A 1 98 ? -11.758 3.328 26.827 1.00 97.56 98 ILE A CA 1
ATOM 761 C C . ILE A 1 98 ? -12.219 1.923 27.212 1.00 97.56 98 ILE A C 1
ATOM 763 O O . ILE A 1 98 ? -12.833 1.740 28.262 1.00 97.56 98 ILE A O 1
ATOM 767 N N . ALA A 1 99 ? -11.953 0.941 26.351 1.00 98.00 99 ALA A N 1
ATOM 768 C CA . ALA A 1 99 ? -12.265 -0.455 26.639 1.00 98.00 99 ALA A CA 1
ATOM 769 C C . ALA A 1 99 ? -11.371 -1.023 27.753 1.00 98.00 99 ALA A C 1
ATOM 771 O O . ALA A 1 99 ? -10.236 -0.582 27.934 1.00 98.00 99 ALA A O 1
ATOM 772 N N . ASP A 1 100 ? -11.841 -2.072 28.433 1.00 98.38 100 ASP A N 1
ATOM 773 C CA . ASP A 1 100 ? -11.034 -2.794 29.427 1.00 98.38 100 ASP A CA 1
ATOM 774 C C . ASP A 1 100 ? -9.862 -3.532 28.763 1.00 98.38 100 ASP A C 1
ATOM 776 O O . ASP A 1 100 ? -8.807 -3.732 29.365 1.00 98.38 100 ASP A O 1
ATOM 780 N N . SER A 1 101 ? -10.051 -3.976 27.515 1.00 98.56 101 SER A N 1
ATOM 781 C CA . SER A 1 101 ? -8.998 -4.586 26.701 1.00 98.56 101 SER A CA 1
ATOM 782 C C . SER A 1 101 ? -9.271 -4.462 25.205 1.00 98.56 101 SER A C 1
ATOM 784 O O . SER A 1 101 ? -10.423 -4.398 24.761 1.00 98.56 101 SER A O 1
ATOM 786 N N . TYR A 1 102 ? -8.180 -4.485 24.442 1.00 98.69 102 TYR A N 1
ATOM 787 C CA . TYR A 1 102 ? -8.167 -4.535 22.986 1.00 98.69 102 TYR A CA 1
ATOM 788 C C . TYR A 1 102 ? -7.436 -5.796 22.519 1.00 98.69 102 TYR A C 1
ATOM 790 O O . TYR A 1 102 ? -6.503 -6.247 23.176 1.00 98.69 102 TYR A O 1
ATOM 798 N N . GLU A 1 103 ? -7.848 -6.358 21.387 1.00 98.75 103 GLU A N 1
ATOM 799 C CA . GLU A 1 103 ? -7.186 -7.487 20.723 1.00 98.75 103 GLU A CA 1
ATOM 800 C C . GLU A 1 103 ? -7.067 -7.176 19.233 1.00 98.75 103 GLU A C 1
ATOM 802 O O . GLU A 1 103 ? -8.065 -7.218 18.514 1.00 98.75 103 GLU A O 1
ATOM 807 N N . TRP A 1 104 ? -5.855 -6.888 18.763 1.00 98.81 104 TRP A N 1
ATOM 808 C CA . TRP A 1 104 ? -5.546 -6.798 17.341 1.00 98.81 104 TRP A CA 1
ATOM 809 C C . TRP A 1 104 ? -5.170 -8.164 16.789 1.00 98.81 104 TRP A C 1
ATOM 811 O O . TRP A 1 104 ? -4.373 -8.891 17.379 1.00 98.81 104 TRP A O 1
ATOM 821 N N . SER A 1 105 ? -5.701 -8.483 15.616 1.00 98.69 105 SER A N 1
ATOM 822 C CA . SER A 1 105 ? -5.360 -9.665 14.832 1.00 98.69 105 SER A CA 1
ATOM 823 C C . SER A 1 105 ? -4.910 -9.270 13.433 1.00 98.69 105 SER A C 1
ATOM 825 O O . SER A 1 105 ? -5.466 -8.343 12.849 1.00 98.69 105 SER A O 1
ATOM 827 N N . LYS A 1 106 ? -3.944 -10.008 12.891 1.00 98.50 106 LYS A N 1
ATOM 828 C CA . LYS A 1 106 ? -3.507 -9.967 11.497 1.00 98.50 106 LYS A CA 1
ATOM 829 C C . LYS A 1 106 ? -3.862 -11.295 10.839 1.00 98.50 106 LYS A C 1
ATOM 831 O O . LYS A 1 106 ? -3.429 -12.344 11.311 1.00 98.50 106 LYS A O 1
ATOM 836 N N . ASP A 1 107 ? -4.679 -11.250 9.792 1.00 98.00 107 ASP A N 1
ATOM 837 C CA . ASP A 1 107 ? -5.149 -12.423 9.044 1.00 98.00 107 ASP A CA 1
ATOM 838 C C . ASP A 1 107 ? -5.706 -13.525 9.972 1.00 98.00 107 ASP A C 1
ATOM 840 O O . ASP A 1 107 ? -5.438 -14.715 9.823 1.00 98.00 107 ASP A O 1
ATOM 844 N N . GLY A 1 108 ? -6.463 -13.101 10.992 1.00 96.94 108 GLY A N 1
ATOM 845 C CA . GLY A 1 108 ? -7.080 -13.975 11.997 1.00 96.94 108 GLY A CA 1
ATOM 846 C C . GLY A 1 108 ? -6.171 -14.412 13.153 1.00 96.94 108 GLY A C 1
ATOM 847 O O . GLY A 1 108 ? -6.657 -15.058 14.077 1.00 96.94 108 GLY A O 1
ATOM 848 N N . THR A 1 109 ? -4.886 -14.050 13.148 1.00 98.19 109 THR A N 1
ATOM 849 C CA . THR A 1 109 ? -3.939 -14.371 14.229 1.00 98.19 109 THR A CA 1
ATOM 850 C C . THR A 1 109 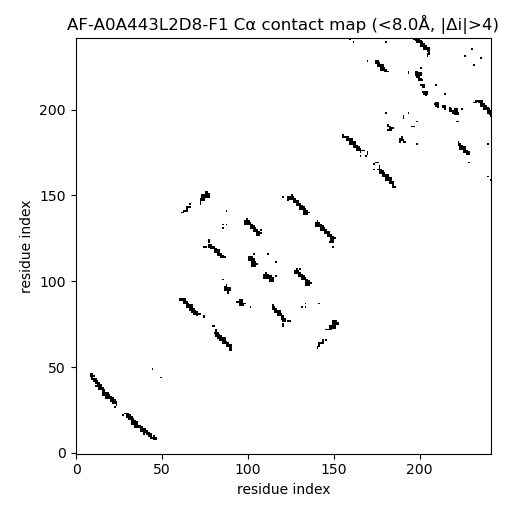? -3.732 -13.163 15.132 1.00 98.19 109 THR A C 1
ATOM 852 O O . THR A 1 109 ? -3.387 -12.094 14.640 1.00 98.19 109 THR A O 1
ATOM 855 N N . VAL A 1 110 ? -3.908 -13.317 16.446 1.00 98.31 110 VAL A N 1
ATOM 856 C CA . VAL A 1 110 ? -3.705 -12.228 17.418 1.00 98.31 110 VAL A CA 1
ATOM 857 C C . VAL A 1 110 ? -2.248 -11.759 17.406 1.00 98.31 110 VAL A C 1
ATOM 859 O O . VAL A 1 110 ? -1.332 -12.576 17.483 1.00 98.31 110 VAL A O 1
ATOM 862 N N . VAL A 1 111 ? -2.039 -10.443 17.323 1.00 98.44 111 VAL A N 1
ATOM 863 C CA . VAL A 1 111 ? -0.711 -9.811 17.246 1.00 98.44 111 VAL A CA 1
ATOM 864 C C . VAL A 1 111 ? -0.419 -8.850 18.395 1.00 98.44 111 VAL A C 1
ATOM 866 O O . VAL A 1 111 ? 0.746 -8.703 18.754 1.00 98.44 111 VAL A O 1
ATOM 869 N N . ALA A 1 112 ? -1.431 -8.207 18.989 1.00 98.50 112 ALA A N 1
ATOM 870 C CA . ALA A 1 112 ? -1.203 -7.256 20.078 1.00 98.50 112 ALA A CA 1
ATOM 871 C C . ALA A 1 112 ? -2.452 -7.021 20.947 1.00 98.50 112 ALA A C 1
ATOM 873 O O . ALA A 1 112 ? -3.556 -6.942 20.406 1.00 98.50 112 ALA A O 1
ATOM 874 N N . PRO A 1 113 ? -2.290 -6.840 22.271 1.00 98.25 113 PRO A N 1
ATOM 875 C CA . PRO A 1 113 ? -3.375 -6.497 23.183 1.00 98.25 113 PRO A CA 1
ATOM 876 C C . PRO A 1 113 ? -3.402 -4.994 23.544 1.00 98.25 113 PRO A C 1
ATOM 878 O O . PRO A 1 113 ? -3.482 -4.628 24.716 1.00 98.25 113 PRO A O 1
ATOM 881 N N . THR A 1 114 ? -3.246 -4.106 22.560 1.00 98.62 114 THR A N 1
ATOM 882 C CA . THR A 1 114 ? -3.133 -2.647 22.760 1.00 98.62 114 THR A CA 1
ATOM 883 C C . THR A 1 114 ? -4.186 -1.894 21.956 1.00 98.62 114 THR A C 1
ATOM 885 O O . THR A 1 114 ? -4.729 -2.421 20.992 1.00 98.62 114 THR A O 1
ATOM 888 N N . GLN A 1 115 ? -4.489 -0.652 22.339 1.00 98.50 115 GLN A N 1
ATOM 889 C CA . GLN A 1 115 ? -5.441 0.178 21.593 1.00 98.50 115 GLN A CA 1
ATOM 890 C C . GLN A 1 115 ? -4.919 0.539 20.194 1.00 98.50 115 GLN A C 1
ATOM 892 O O . GLN A 1 115 ? -5.656 0.467 19.211 1.00 98.50 115 GLN A O 1
ATOM 897 N N . THR A 1 116 ? -3.625 0.851 20.112 1.00 98.75 116 THR A N 1
ATOM 898 C CA . THR A 1 116 ? -2.929 1.219 18.877 1.00 98.75 116 THR A CA 1
ATOM 899 C C . THR A 1 116 ? -1.819 0.219 18.575 1.00 98.75 116 THR A C 1
ATOM 901 O O . THR A 1 116 ? -1.137 -0.251 19.493 1.00 98.75 116 THR A O 1
ATOM 904 N N . ILE A 1 117 ? -1.630 -0.090 17.293 1.00 98.75 117 ILE A N 1
ATOM 905 C CA . ILE A 1 117 ? -0.500 -0.870 16.774 1.00 98.75 117 ILE A CA 1
ATOM 906 C C . ILE A 1 117 ? 0.183 -0.122 15.635 1.00 98.75 117 ILE A C 1
ATOM 908 O O . ILE A 1 117 ? -0.480 0.583 14.882 1.00 98.75 117 ILE A O 1
ATOM 912 N N . THR A 1 118 ? 1.481 -0.348 15.462 1.00 98.62 118 THR A N 1
ATOM 913 C CA . THR A 1 118 ? 2.218 0.088 14.271 1.00 98.62 118 THR A CA 1
ATOM 914 C C . THR A 1 118 ? 2.306 -1.067 13.281 1.00 98.62 118 THR A C 1
ATOM 916 O O . THR A 1 118 ? 2.660 -2.191 13.642 1.00 98.62 118 THR A O 1
ATOM 919 N N . VAL A 1 119 ? 1.980 -0.792 12.023 1.00 98.50 119 VAL A N 1
ATOM 920 C CA . VAL A 1 119 ? 2.109 -1.718 10.900 1.00 98.50 119 VAL A CA 1
ATOM 921 C C . VAL A 1 119 ? 3.200 -1.204 9.973 1.00 98.50 119 VAL A C 1
ATOM 923 O O . VAL A 1 119 ? 3.043 -0.163 9.339 1.00 98.50 119 VAL A O 1
ATOM 926 N N . ASP A 1 120 ? 4.290 -1.958 9.868 1.00 98.00 120 ASP A N 1
ATOM 927 C CA . ASP A 1 120 ? 5.353 -1.699 8.900 1.00 98.00 120 ASP A CA 1
ATOM 928 C C . ASP A 1 120 ? 5.048 -2.349 7.549 1.00 98.00 120 ASP A C 1
ATOM 930 O O . ASP A 1 120 ? 4.581 -3.492 7.478 1.00 98.00 120 ASP A O 1
ATOM 934 N N . ALA A 1 121 ? 5.395 -1.653 6.466 1.00 97.19 121 ALA A N 1
ATOM 935 C CA . ALA A 1 121 ? 5.223 -2.153 5.105 1.00 97.19 121 ALA A CA 1
ATOM 936 C C . ALA A 1 121 ? 5.974 -3.467 4.849 1.00 97.19 121 ALA A C 1
ATOM 938 O O . ALA A 1 121 ? 5.476 -4.334 4.137 1.00 97.19 121 ALA A O 1
ATOM 939 N N . SER A 1 122 ? 7.129 -3.663 5.489 1.00 94.94 122 SER A N 1
ATOM 940 C CA . SER A 1 122 ? 7.904 -4.910 5.413 1.00 94.94 122 SER A CA 1
ATOM 941 C C . SER A 1 122 ? 7.147 -6.126 5.960 1.00 94.94 122 SER A C 1
ATOM 943 O O . SER A 1 122 ? 7.428 -7.260 5.573 1.00 94.94 122 SER A O 1
ATOM 945 N N . GLY A 1 123 ? 6.167 -5.902 6.839 1.00 94.25 123 GLY A N 1
ATOM 946 C CA . GLY A 1 123 ? 5.277 -6.932 7.354 1.00 94.25 123 GLY A CA 1
ATOM 947 C C . GLY A 1 123 ? 4.129 -7.288 6.407 1.00 94.25 123 GLY A C 1
ATOM 948 O O . GLY A 1 123 ? 3.416 -8.252 6.685 1.00 94.25 123 GLY A O 1
ATOM 949 N N . VAL A 1 124 ? 3.917 -6.555 5.311 1.00 96.44 124 VAL A N 1
ATOM 950 C CA . VAL A 1 124 ? 2.794 -6.737 4.378 1.00 96.44 124 VAL A CA 1
ATOM 951 C C . VAL A 1 124 ? 3.344 -7.053 2.985 1.00 96.44 124 VAL A C 1
ATOM 953 O O . VAL A 1 124 ? 3.791 -6.159 2.276 1.00 96.44 124 VAL A O 1
ATOM 956 N N . ALA A 1 125 ? 3.316 -8.330 2.587 1.00 90.06 125 ALA A N 1
ATOM 957 C CA . ALA A 1 125 ? 3.840 -8.758 1.284 1.00 90.06 125 ALA A CA 1
ATOM 958 C C . ALA A 1 125 ? 3.036 -8.149 0.120 1.00 90.06 125 ALA A C 1
ATOM 960 O O . ALA A 1 125 ? 3.567 -7.316 -0.602 1.00 90.06 125 ALA A O 1
ATOM 961 N N . ASP A 1 126 ? 1.746 -8.488 0.022 1.00 94.25 126 ASP A N 1
ATOM 962 C CA . ASP A 1 126 ? 0.818 -7.913 -0.969 1.00 94.25 126 ASP A CA 1
ATOM 963 C C . ASP A 1 126 ? -0.368 -7.241 -0.274 1.00 94.25 126 ASP A C 1
ATOM 965 O O . ASP A 1 126 ? -0.730 -6.093 -0.529 1.00 94.25 126 ASP A O 1
ATOM 969 N N . LYS A 1 127 ? -0.992 -7.977 0.647 1.00 96.75 127 LYS A N 1
ATOM 970 C CA . LYS A 1 127 ? -2.097 -7.509 1.476 1.00 96.75 127 LYS A CA 1
ATOM 971 C C . LYS A 1 127 ? -2.104 -8.234 2.812 1.00 96.75 127 LYS A C 1
ATOM 973 O O . LYS A 1 127 ? -1.679 -9.385 2.887 1.00 96.75 127 LYS A O 1
ATOM 978 N N . ALA A 1 128 ? -2.639 -7.581 3.831 1.00 98.19 128 ALA A N 1
ATOM 979 C CA . ALA A 1 128 ? -2.943 -8.183 5.121 1.00 98.19 128 ALA A CA 1
ATOM 980 C C . ALA A 1 128 ? -4.212 -7.546 5.690 1.00 98.19 128 ALA A C 1
ATOM 982 O O . ALA A 1 128 ? -4.423 -6.337 5.560 1.00 98.19 128 ALA A O 1
ATOM 983 N N . VAL A 1 129 ? -5.062 -8.351 6.320 1.00 98.62 129 VAL A N 1
ATOM 984 C CA . VAL A 1 129 ? -6.258 -7.859 7.007 1.00 98.62 129 VAL A CA 1
ATOM 985 C C . VAL A 1 129 ? -5.944 -7.712 8.485 1.00 98.62 129 VAL A C 1
ATOM 987 O O . VAL A 1 129 ? -5.661 -8.695 9.167 1.00 98.62 129 VAL A O 1
ATOM 990 N N . TYR A 1 130 ? -6.033 -6.487 8.986 1.00 98.69 130 TYR A N 1
ATOM 991 C CA . TYR A 1 130 ? -5.961 -6.200 10.410 1.00 98.69 130 TYR A CA 1
ATOM 992 C C . TYR A 1 130 ? -7.369 -6.015 10.960 1.00 98.69 130 TYR A C 1
ATOM 994 O O . TYR A 1 130 ? -8.214 -5.383 10.332 1.00 98.69 130 TYR A O 1
ATOM 1002 N N . SER A 1 131 ? -7.641 -6.558 12.138 1.00 98.69 131 SER A N 1
ATOM 1003 C CA . SER A 1 131 ? -8.918 -6.367 12.825 1.00 98.69 131 SER A CA 1
ATOM 1004 C C . SER A 1 131 ? -8.707 -6.201 14.312 1.00 98.69 131 SER A C 1
ATOM 1006 O O . SER A 1 131 ? -7.881 -6.919 14.873 1.00 98.69 131 SER A O 1
ATOM 1008 N N . PHE A 1 132 ? -9.496 -5.346 14.952 1.00 98.75 132 PHE A N 1
ATOM 1009 C CA . PHE A 1 132 ? -9.511 -5.240 16.404 1.00 98.75 132 PHE A CA 1
ATOM 1010 C C . PHE A 1 132 ? -10.827 -5.739 17.000 1.00 98.75 132 PHE A C 1
ATOM 1012 O O . PHE A 1 132 ? -11.881 -5.692 16.358 1.00 98.75 132 PHE A O 1
ATOM 1019 N N . LYS A 1 133 ? -10.767 -6.164 18.261 1.00 98.69 133 LYS A N 1
ATOM 1020 C CA . LYS A 1 133 ? -11.918 -6.299 19.161 1.00 98.69 133 LYS A CA 1
ATOM 1021 C C . LYS A 1 133 ? -11.693 -5.438 20.393 1.00 98.69 133 LYS A C 1
ATOM 1023 O O . LYS A 1 133 ? -10.586 -5.422 20.924 1.00 98.69 133 LYS A O 1
ATOM 1028 N N . ALA A 1 134 ? -12.744 -4.774 20.855 1.00 98.69 134 ALA A N 1
ATOM 1029 C CA . ALA A 1 134 ? -12.766 -4.035 22.109 1.00 98.69 134 ALA A CA 1
ATOM 1030 C C . ALA A 1 134 ? -13.720 -4.726 23.090 1.00 98.69 134 ALA A C 1
ATOM 1032 O O . ALA A 1 134 ? -14.854 -5.057 22.727 1.00 98.69 134 ALA A O 1
ATOM 1033 N N . THR A 1 135 ? -13.264 -4.951 24.322 1.00 98.56 135 THR A N 1
ATOM 1034 C CA . THR A 1 135 ? -14.009 -5.693 25.347 1.00 98.56 135 THR A CA 1
ATOM 1035 C C . THR A 1 135 ? -14.272 -4.816 26.564 1.00 98.56 135 THR A C 1
ATOM 1037 O O . THR A 1 135 ? -13.342 -4.219 27.098 1.00 98.56 135 THR A O 1
ATOM 1040 N N . ILE A 1 136 ? -15.525 -4.776 27.020 1.00 97.19 136 ILE A N 1
ATOM 1041 C CA . ILE A 1 136 ? -15.948 -4.123 28.268 1.00 97.19 136 ILE A CA 1
ATOM 1042 C C . ILE A 1 136 ? -16.743 -5.137 29.088 1.00 97.19 136 ILE A C 1
ATOM 1044 O O . ILE A 1 136 ? -17.602 -5.842 28.552 1.00 97.19 136 ILE A O 1
ATOM 1048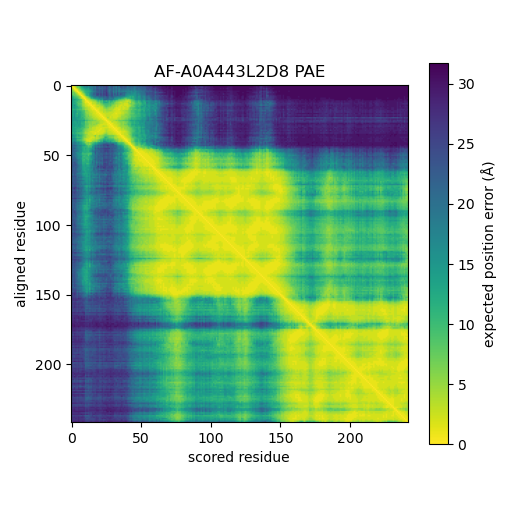 N N . ALA A 1 137 ? -16.445 -5.243 30.383 1.00 95.25 137 ALA A N 1
ATOM 1049 C CA . ALA A 1 137 ? -17.086 -6.176 31.310 1.00 95.25 137 ALA A CA 1
ATOM 1050 C C . ALA A 1 137 ? -17.111 -7.631 30.782 1.00 95.25 137 ALA A C 1
ATOM 1052 O O . ALA A 1 137 ? -18.108 -8.346 30.902 1.00 95.25 137 ALA A O 1
ATOM 1053 N N . GLY A 1 138 ? -16.014 -8.058 30.144 1.00 95.88 138 GLY A N 1
ATOM 1054 C CA . GLY A 1 138 ? -15.852 -9.407 29.586 1.00 95.88 138 GLY A CA 1
ATOM 1055 C C . GLY A 1 138 ? -16.653 -9.697 28.310 1.00 95.88 138 GLY A C 1
ATOM 1056 O O . GLY A 1 138 ? -16.662 -10.839 27.853 1.00 95.88 138 GLY A O 1
ATOM 1057 N N . LYS A 1 139 ? -17.320 -8.698 27.716 1.00 95.50 139 LYS A N 1
ATOM 1058 C CA . LYS A 1 139 ? -18.052 -8.828 26.448 1.00 95.50 139 LYS A CA 1
ATOM 1059 C C . LYS A 1 139 ? -17.369 -8.026 25.351 1.00 95.50 139 LYS A C 1
ATOM 1061 O O . LYS A 1 139 ? -17.028 -6.867 25.563 1.00 95.50 139 LYS A O 1
ATOM 1066 N N . VAL A 1 140 ? -17.222 -8.621 24.169 1.00 97.69 140 VAL A N 1
ATOM 1067 C CA . VAL A 1 140 ? -16.796 -7.881 22.975 1.00 97.69 140 VAL A CA 1
ATOM 1068 C C . VAL A 1 140 ? -17.922 -6.929 22.592 1.00 97.69 140 VAL A C 1
ATOM 1070 O O . VAL A 1 140 ? -19.005 -7.372 22.211 1.00 97.69 140 VAL A O 1
ATOM 1073 N N . VAL A 1 141 ? -17.672 -5.632 22.737 1.00 97.50 141 VAL A N 1
ATOM 1074 C CA . VAL A 1 141 ? -18.664 -4.578 22.491 1.00 97.50 141 VAL A CA 1
ATOM 1075 C C . VAL A 1 141 ? -18.527 -3.956 21.108 1.00 97.50 141 VAL A C 1
ATOM 1077 O O . VAL A 1 141 ? -19.507 -3.445 20.574 1.00 97.50 141 VAL A O 1
ATOM 1080 N N . ALA A 1 142 ? -17.335 -4.021 20.515 1.00 97.81 142 ALA A N 1
ATOM 1081 C CA . ALA A 1 142 ? -17.088 -3.513 19.177 1.00 97.81 142 ALA A CA 1
ATOM 1082 C C . ALA A 1 142 ? -15.960 -4.284 18.485 1.00 97.81 142 ALA A C 1
ATOM 1084 O O . ALA A 1 142 ? -15.054 -4.817 19.132 1.00 97.81 142 ALA A O 1
ATOM 1085 N N . SER A 1 143 ? -16.011 -4.318 17.158 1.00 97.88 143 SER A N 1
ATOM 1086 C CA . SER A 1 143 ? -14.962 -4.886 16.318 1.00 97.88 143 SER A CA 1
ATOM 1087 C C . SER A 1 143 ? -14.979 -4.236 14.944 1.00 97.88 143 SER A C 1
ATOM 1089 O O . SER A 1 143 ? -16.057 -4.023 14.387 1.00 97.88 143 SER A O 1
ATOM 1091 N N . GLN A 1 144 ? -13.807 -3.996 14.369 1.00 98.38 144 GLN A N 1
ATOM 1092 C CA . GLN A 1 144 ? -13.677 -3.471 13.012 1.00 98.38 144 GLN A CA 1
ATOM 1093 C C . GLN A 1 144 ? -12.430 -4.042 12.337 1.00 98.38 144 GLN A C 1
ATOM 1095 O O . GLN A 1 144 ? -11.491 -4.466 13.011 1.00 98.38 144 GLN A O 1
ATOM 1100 N N . SER A 1 145 ? -12.429 -4.073 11.005 1.00 98.19 145 SER A N 1
ATOM 1101 C CA . SER A 1 145 ? -11.310 -4.556 10.196 1.00 98.19 145 SER A CA 1
ATOM 1102 C C . SER A 1 145 ? -10.905 -3.548 9.130 1.00 98.19 145 SER A C 1
ATOM 1104 O O . SER A 1 145 ? -11.764 -2.905 8.530 1.00 98.19 145 SER A O 1
ATOM 1106 N N . VAL A 1 146 ? -9.613 -3.505 8.828 1.00 98.50 146 VAL A N 1
ATOM 1107 C CA . VAL A 1 146 ? -9.007 -2.736 7.745 1.00 98.50 146 VAL A CA 1
ATOM 1108 C C . VAL A 1 146 ? -8.101 -3.649 6.923 1.00 98.50 146 VAL A C 1
ATOM 1110 O O . VAL A 1 146 ? -7.424 -4.527 7.455 1.00 98.50 146 VAL A O 1
ATOM 1113 N N . THR A 1 147 ? -8.099 -3.467 5.606 1.00 98.50 147 THR A N 1
ATOM 1114 C CA . THR A 1 147 ? -7.152 -4.157 4.723 1.00 98.50 147 THR A CA 1
ATOM 1115 C C . THR A 1 147 ? -6.018 -3.207 4.395 1.00 98.50 147 THR A C 1
ATOM 1117 O O . THR A 1 147 ? -6.269 -2.125 3.872 1.00 98.50 147 THR A O 1
ATOM 1120 N N . ILE A 1 148 ? -4.792 -3.630 4.683 1.00 98.38 148 ILE A N 1
ATOM 1121 C CA . ILE A 1 148 ? -3.572 -2.927 4.299 1.00 98.38 148 ILE A CA 1
ATOM 1122 C C . ILE A 1 148 ? -3.013 -3.603 3.053 1.00 98.38 148 ILE A C 1
ATOM 1124 O O . ILE A 1 148 ? -2.938 -4.833 3.012 1.00 98.38 148 ILE A O 1
ATOM 1128 N N . THR A 1 149 ? -2.617 -2.828 2.048 1.00 98.06 149 THR A N 1
ATOM 1129 C CA . THR A 1 149 ? -1.972 -3.349 0.833 1.00 98.06 149 THR A CA 1
ATOM 1130 C C . THR A 1 149 ? -0.583 -2.766 0.653 1.00 98.06 149 THR A C 1
ATOM 1132 O O . THR A 1 149 ? -0.322 -1.633 1.046 1.00 98.06 149 THR A O 1
ATOM 1135 N N . ASN A 1 150 ? 0.301 -3.520 0.019 1.00 96.94 150 ASN A N 1
ATOM 1136 C CA . ASN A 1 150 ? 1.609 -3.067 -0.421 1.00 96.94 150 ASN A CA 1
ATOM 1137 C C . ASN A 1 150 ? 1.699 -3.294 -1.930 1.00 96.94 150 ASN A C 1
ATOM 1139 O O . ASN A 1 150 ? 1.504 -4.411 -2.402 1.00 96.94 150 ASN A O 1
ATOM 1143 N N . VAL A 1 151 ? 1.918 -2.218 -2.682 1.00 95.56 151 VAL A N 1
ATOM 1144 C CA . VAL A 1 151 ? 1.921 -2.249 -4.147 1.00 95.56 151 VAL A CA 1
ATOM 1145 C C . VAL A 1 151 ? 3.324 -1.958 -4.656 1.00 95.56 151 VAL A C 1
ATOM 1147 O O . VAL A 1 151 ? 3.922 -0.943 -4.295 1.00 95.56 151 VAL A O 1
ATOM 1150 N N . ASP A 1 152 ? 3.822 -2.843 -5.514 1.00 89.69 152 ASP A N 1
ATOM 1151 C CA . ASP A 1 152 ? 5.061 -2.654 -6.266 1.00 89.69 152 ASP A CA 1
ATOM 1152 C C . ASP A 1 152 ? 4.752 -1.893 -7.569 1.00 89.69 152 ASP A C 1
ATOM 1154 O O . ASP A 1 152 ? 3.848 -2.280 -8.316 1.00 89.69 152 ASP A O 1
ATOM 1158 N N . ASP A 1 153 ? 5.460 -0.791 -7.840 1.00 85.88 153 ASP A N 1
ATOM 1159 C CA . ASP A 1 153 ? 5.332 -0.053 -9.107 1.00 85.88 153 ASP A CA 1
ATOM 1160 C C . ASP A 1 153 ? 6.033 -0.727 -10.296 1.00 85.88 153 ASP A C 1
ATOM 1162 O O . ASP A 1 153 ? 5.912 -0.269 -11.436 1.00 85.88 153 ASP A O 1
ATOM 1166 N N . GLY A 1 154 ? 6.682 -1.861 -10.046 1.00 84.56 154 GLY A N 1
ATOM 1167 C CA . GLY A 1 154 ? 7.351 -2.682 -11.028 1.00 84.56 154 GLY A CA 1
ATOM 1168 C C . GLY A 1 154 ? 8.676 -2.083 -11.488 1.00 84.56 154 GLY A C 1
ATOM 1169 O O . GLY A 1 154 ? 9.208 -1.107 -10.965 1.00 84.56 154 GLY A O 1
ATOM 1170 N N . THR A 1 155 ? 9.252 -2.695 -12.520 1.00 85.56 155 THR A N 1
ATOM 1171 C CA . THR A 1 155 ? 10.473 -2.178 -13.144 1.00 85.56 155 THR A CA 1
ATOM 1172 C C . THR A 1 155 ? 10.110 -1.170 -14.228 1.00 85.56 155 THR A C 1
ATOM 1174 O O . THR A 1 155 ? 9.410 -1.516 -15.179 1.00 85.56 155 THR A O 1
ATOM 1177 N N . SER A 1 156 ? 10.627 0.058 -14.128 1.00 88.25 156 SER A N 1
ATOM 1178 C CA . SER A 1 156 ? 10.482 1.053 -15.197 1.00 88.25 156 SER A CA 1
ATOM 1179 C C . SER A 1 156 ? 10.985 0.506 -16.539 1.00 88.25 156 SER A C 1
ATOM 1181 O O . SER A 1 156 ? 12.049 -0.125 -16.577 1.00 88.25 156 SER A O 1
ATOM 1183 N N . PRO A 1 157 ? 10.285 0.772 -17.655 1.00 91.94 157 PRO A N 1
ATOM 1184 C CA . PRO A 1 157 ? 10.760 0.371 -18.971 1.00 91.94 157 PRO A CA 1
ATOM 1185 C C . PRO A 1 157 ? 12.082 1.070 -19.309 1.00 91.94 157 PRO A C 1
ATOM 1187 O O . PRO A 1 157 ? 12.367 2.174 -18.834 1.00 91.94 157 PRO A O 1
ATOM 1190 N N . ILE A 1 158 ? 12.890 0.418 -20.144 1.00 95.12 158 ILE A N 1
ATOM 1191 C CA . ILE A 1 158 ? 14.073 1.035 -20.740 1.00 95.12 158 ILE A CA 1
ATOM 1192 C C . ILE A 1 158 ? 13.606 1.872 -21.933 1.00 95.12 158 ILE A C 1
ATOM 1194 O O . ILE A 1 158 ? 12.978 1.351 -22.852 1.00 95.12 158 ILE A O 1
ATOM 1198 N N . ASN A 1 159 ? 13.928 3.162 -21.923 1.00 95.94 159 ASN A N 1
ATOM 1199 C CA . ASN A 1 159 ? 13.647 4.084 -23.017 1.00 95.94 159 ASN A CA 1
ATOM 1200 C C . ASN A 1 159 ? 14.915 4.305 -23.844 1.00 95.94 159 ASN A C 1
ATOM 1202 O O . ASN A 1 159 ? 15.934 4.726 -23.296 1.00 95.94 159 ASN A O 1
ATOM 1206 N N . LEU A 1 160 ? 14.838 4.067 -25.155 1.00 96.75 160 LEU A N 1
ATOM 1207 C CA . LEU A 1 160 ? 15.898 4.409 -26.100 1.00 96.75 160 LEU A CA 1
ATOM 1208 C C . LEU A 1 160 ? 15.666 5.817 -26.646 1.00 96.75 160 LEU A C 1
ATOM 1210 O O . LEU A 1 160 ? 14.607 6.120 -27.193 1.00 96.75 160 LEU A O 1
ATOM 1214 N N . VAL A 1 161 ? 16.677 6.666 -26.508 1.00 96.81 161 VAL A N 1
ATOM 1215 C CA . VAL A 1 161 ? 16.717 8.018 -27.068 1.00 96.81 161 VAL A CA 1
ATOM 1216 C C . VAL A 1 161 ? 17.904 8.106 -28.015 1.00 96.81 161 VAL A C 1
ATOM 1218 O O . VAL A 1 161 ? 18.985 7.619 -27.697 1.00 96.81 161 VAL A O 1
ATOM 1221 N N . ILE A 1 162 ? 17.714 8.734 -29.171 1.00 97.19 162 ILE A N 1
ATOM 1222 C CA . ILE A 1 162 ? 18.810 9.077 -30.077 1.00 97.19 162 ILE A CA 1
ATOM 1223 C C . ILE A 1 162 ? 19.119 10.555 -29.872 1.00 97.19 162 ILE A C 1
ATOM 1225 O O . ILE A 1 162 ? 18.255 11.402 -30.093 1.00 97.19 162 IL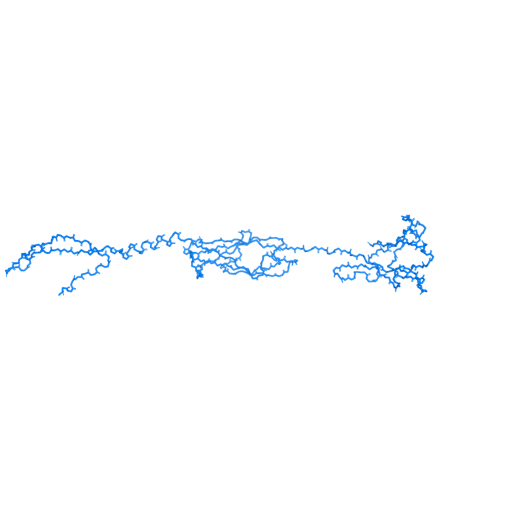E A O 1
ATOM 1229 N N . ASP A 1 163 ? 20.338 10.853 -29.438 1.00 96.81 163 ASP A N 1
ATOM 1230 C CA . ASP A 1 163 ? 20.860 12.216 -29.377 1.00 96.81 163 ASP A CA 1
ATOM 1231 C C . ASP A 1 163 ? 21.709 12.521 -30.611 1.00 96.81 163 ASP A C 1
ATOM 1233 O O . ASP A 1 163 ? 22.336 11.624 -31.175 1.00 96.81 163 ASP A O 1
ATOM 1237 N N . SER A 1 164 ? 21.724 13.779 -31.049 1.00 96.12 164 SER A N 1
ATOM 1238 C CA . SER A 1 164 ? 22.371 14.191 -32.295 1.00 96.12 164 SER A CA 1
ATOM 1239 C C . SER A 1 164 ? 23.300 15.377 -32.077 1.00 96.12 164 SER A C 1
ATOM 1241 O O . SER A 1 164 ? 22.843 16.459 -31.708 1.00 96.12 164 SER A O 1
ATOM 1243 N N . SER A 1 165 ? 24.587 15.213 -32.400 1.00 96.62 165 SER A N 1
ATOM 1244 C CA . SER A 1 165 ? 25.599 16.257 -32.176 1.00 96.62 165 SER A CA 1
ATOM 1245 C C . SER A 1 165 ? 25.349 17.549 -32.965 1.00 96.62 165 SER A C 1
ATOM 1247 O O . SER A 1 165 ? 25.659 18.631 -32.473 1.00 96.62 165 SER A O 1
ATOM 1249 N N . ASN A 1 166 ? 24.756 17.454 -34.161 1.00 94.25 166 ASN A N 1
ATOM 1250 C CA . ASN A 1 166 ? 24.461 18.595 -35.036 1.00 94.25 166 ASN A CA 1
ATOM 1251 C C . ASN A 1 166 ? 22.980 18.661 -35.471 1.00 94.25 166 ASN A C 1
ATOM 1253 O O . ASN A 1 166 ? 22.642 19.290 -36.477 1.00 94.25 166 ASN A O 1
ATOM 1257 N N . GLY A 1 167 ? 22.075 18.017 -34.727 1.00 91.94 167 GLY A N 1
ATOM 1258 C CA . GLY A 1 167 ? 20.643 17.974 -35.047 1.00 91.94 167 GLY A CA 1
ATOM 1259 C C . GLY A 1 167 ? 20.292 17.078 -36.247 1.00 91.94 167 GLY A C 1
ATOM 1260 O O . GLY A 1 167 ? 21.070 16.224 -36.661 1.00 91.94 167 GLY A O 1
ATOM 1261 N N . TYR A 1 168 ? 19.080 17.228 -36.787 1.00 91.19 168 TYR A N 1
ATOM 1262 C CA . TYR A 1 168 ? 18.502 16.293 -37.774 1.00 91.19 168 TYR A CA 1
ATOM 1263 C C . TYR A 1 168 ? 18.389 16.862 -39.197 1.00 91.19 168 TYR A C 1
ATOM 1265 O O . TYR A 1 168 ? 17.721 16.285 -40.051 1.00 91.19 168 TYR A O 1
ATOM 1273 N N . GLN A 1 169 ? 18.985 18.028 -39.462 1.00 89.12 169 GLN A N 1
ATOM 1274 C CA . GLN A 1 169 ? 18.895 18.712 -40.754 1.00 89.12 169 GLN A CA 1
ATOM 1275 C C . GLN A 1 169 ? 20.284 19.104 -41.252 1.00 89.12 169 GLN A C 1
ATOM 1277 O O . GLN A 1 169 ? 20.978 19.879 -40.600 1.00 89.12 169 GLN A O 1
ATOM 1282 N N . PHE A 1 170 ? 20.654 18.641 -42.446 1.00 87.06 170 PHE A N 1
ATOM 1283 C CA . PHE A 1 170 ? 21.891 19.052 -43.110 1.00 87.06 170 PHE A CA 1
ATOM 1284 C C . PHE A 1 170 ? 21.633 20.296 -43.962 1.00 87.06 170 PHE A C 1
ATOM 1286 O O . PHE A 1 170 ? 21.009 20.237 -45.020 1.00 87.06 170 PHE A O 1
ATOM 1293 N N . LYS A 1 171 ? 22.069 21.452 -43.458 1.00 84.50 171 LYS A N 1
ATOM 1294 C CA . LYS A 1 171 ? 21.982 22.766 -44.113 1.00 84.50 171 LYS A CA 1
ATOM 1295 C C . LYS A 1 171 ? 23.121 23.656 -43.620 1.00 84.50 171 LYS A C 1
ATOM 1297 O O . LYS A 1 171 ? 23.677 23.397 -42.558 1.00 84.50 171 LYS A O 1
ATOM 1302 N N . ASN A 1 172 ? 23.437 24.727 -44.350 1.00 76.50 172 ASN A N 1
ATOM 1303 C CA . ASN A 1 172 ? 24.379 25.771 -43.913 1.00 76.50 172 ASN A CA 1
ATOM 1304 C C . ASN A 1 172 ? 25.713 25.216 -43.362 1.00 76.50 172 ASN A C 1
ATOM 1306 O O . ASN A 1 172 ? 26.084 25.500 -42.228 1.00 76.50 172 ASN A O 1
ATOM 1310 N N . ASN A 1 173 ? 26.420 24.410 -44.159 1.00 80.25 173 ASN A N 1
ATOM 1311 C CA . ASN A 1 173 ? 27.703 23.765 -43.827 1.00 80.25 173 ASN A CA 1
ATOM 1312 C C . ASN A 1 173 ? 27.661 22.660 -42.751 1.00 80.25 173 ASN A C 1
ATOM 1314 O O . ASN A 1 173 ? 28.696 22.048 -42.492 1.00 80.25 173 ASN A O 1
ATOM 1318 N N . ILE A 1 174 ? 26.499 22.330 -42.178 1.00 81.62 174 ILE A N 1
ATOM 1319 C CA . ILE A 1 174 ? 26.327 21.087 -41.413 1.00 81.62 174 ILE A CA 1
ATOM 1320 C C . ILE A 1 174 ? 26.215 19.937 -42.414 1.00 81.62 174 ILE A C 1
ATOM 1322 O O . ILE A 1 174 ? 25.182 19.768 -43.062 1.00 81.62 174 ILE A O 1
ATOM 1326 N N . ILE A 1 175 ? 27.304 19.182 -42.568 1.00 86.69 175 ILE A N 1
ATOM 1327 C CA . ILE A 1 175 ? 27.418 18.079 -43.541 1.00 86.69 175 ILE A CA 1
ATOM 1328 C C . ILE A 1 175 ? 27.433 16.689 -42.894 1.00 86.69 175 ILE A C 1
ATOM 1330 O O . ILE A 1 175 ? 27.441 15.685 -43.606 1.00 86.69 175 ILE A O 1
ATOM 1334 N N . ASN A 1 176 ? 27.466 16.629 -41.562 1.00 93.69 176 ASN A N 1
ATOM 1335 C CA . ASN A 1 176 ? 27.368 15.397 -40.795 1.00 93.69 176 ASN A CA 1
ATOM 1336 C C . ASN A 1 176 ? 26.712 15.642 -39.433 1.00 93.69 176 ASN A C 1
ATOM 1338 O O . ASN A 1 176 ? 26.681 16.770 -38.931 1.00 93.69 176 ASN A O 1
ATOM 1342 N N . THR A 1 177 ? 26.231 14.565 -38.830 1.00 95.69 177 THR A N 1
ATOM 1343 C CA . THR A 1 177 ? 25.880 14.507 -37.416 1.00 95.69 177 THR A CA 1
ATOM 1344 C C . THR A 1 177 ? 26.287 13.158 -36.844 1.00 95.69 177 THR A C 1
ATOM 1346 O O . THR A 1 177 ? 26.291 12.157 -37.557 1.00 95.69 177 THR A O 1
ATOM 1349 N N . THR A 1 178 ? 26.625 13.119 -35.563 1.00 97.31 178 THR A N 1
ATOM 1350 C CA . THR A 1 178 ? 26.829 11.868 -34.838 1.00 97.31 178 THR A CA 1
ATOM 1351 C C . THR A 1 178 ? 25.579 11.593 -34.027 1.00 97.31 178 THR A C 1
ATOM 1353 O O . THR A 1 178 ? 25.248 12.360 -33.122 1.00 97.31 178 THR A O 1
ATOM 1356 N N . PHE A 1 179 ? 24.895 10.505 -34.364 1.00 97.75 179 PHE A N 1
ATOM 1357 C CA . PHE A 1 179 ? 23.827 9.965 -33.545 1.00 97.75 179 PHE A CA 1
ATOM 1358 C C . PHE A 1 179 ? 24.412 9.091 -32.444 1.00 97.75 179 PHE A C 1
ATOM 1360 O O . PHE A 1 179 ? 25.294 8.277 -32.701 1.00 97.75 179 PHE A O 1
ATOM 1367 N N . THR A 1 180 ? 23.920 9.261 -31.222 1.00 97.94 180 THR A N 1
ATOM 1368 C CA . THR A 1 180 ? 24.289 8.450 -30.058 1.00 97.94 180 THR A CA 1
ATOM 1369 C C . THR A 1 180 ? 23.027 7.862 -29.455 1.00 97.94 180 THR A C 1
ATOM 1371 O O . THR A 1 180 ? 22.118 8.602 -29.084 1.00 97.94 180 THR A O 1
ATOM 1374 N N . ALA A 1 181 ? 22.961 6.536 -29.366 1.00 98.06 181 ALA A N 1
ATOM 1375 C CA . ALA A 1 181 ? 21.868 5.844 -28.705 1.00 98.06 181 ALA A CA 1
ATOM 1376 C C . ALA A 1 181 ? 22.092 5.853 -27.188 1.00 98.06 181 ALA A C 1
ATOM 1378 O O . ALA A 1 181 ? 23.146 5.449 -26.696 1.00 98.06 181 ALA A O 1
ATOM 1379 N N . ILE A 1 182 ? 21.093 6.311 -26.441 1.00 97.88 182 ILE A N 1
ATOM 1380 C CA . ILE A 1 182 ? 21.136 6.458 -24.989 1.00 97.88 182 ILE A CA 1
ATOM 1381 C C . ILE A 1 182 ? 19.962 5.687 -24.397 1.00 97.88 182 ILE A C 1
ATOM 1383 O O . ILE A 1 182 ? 18.807 5.923 -24.750 1.00 97.88 182 ILE A O 1
ATOM 1387 N N . LEU A 1 183 ? 20.262 4.761 -23.487 1.00 97.69 183 LEU A N 1
ATOM 1388 C CA . LEU A 1 183 ? 19.249 3.999 -22.763 1.00 97.69 183 LEU A CA 1
ATOM 1389 C C . LEU A 1 183 ? 19.022 4.611 -21.391 1.00 97.69 183 LEU A C 1
ATOM 1391 O O . LEU A 1 183 ? 19.949 4.676 -20.580 1.00 97.69 183 LEU A O 1
ATOM 1395 N N . TYR A 1 184 ? 17.782 5.004 -21.122 1.00 96.38 184 TYR A N 1
ATOM 1396 C CA . TYR A 1 184 ? 17.349 5.516 -19.830 1.00 96.38 184 TYR A CA 1
ATOM 1397 C C . TYR A 1 184 ? 16.432 4.524 -19.125 1.00 96.38 184 TYR A C 1
ATOM 1399 O O . TYR A 1 184 ? 15.465 4.037 -19.702 1.00 96.38 184 TYR A O 1
ATOM 1407 N N . GLN A 1 185 ? 16.684 4.304 -17.839 1.00 95.19 185 GLN A N 1
ATOM 1408 C CA . GLN A 1 185 ? 15.753 3.652 -16.922 1.00 95.19 185 GLN A CA 1
ATOM 1409 C C . GLN A 1 185 ? 15.751 4.445 -15.616 1.00 95.19 185 GLN A C 1
ATOM 1411 O O . GLN A 1 185 ? 16.810 4.861 -15.147 1.00 95.19 185 GLN A O 1
ATOM 1416 N N . ASN A 1 186 ? 14.575 4.700 -15.034 1.00 90.94 186 ASN A N 1
ATOM 1417 C CA . ASN A 1 186 ? 14.446 5.536 -13.830 1.00 90.94 186 ASN A CA 1
ATOM 1418 C C . ASN A 1 186 ? 15.139 6.910 -13.975 1.00 90.94 186 ASN A C 1
ATOM 1420 O O . ASN A 1 186 ? 15.822 7.372 -13.063 1.00 90.94 186 ASN A O 1
ATOM 1424 N N . ASN A 1 187 ? 15.003 7.545 -15.147 1.00 91.38 187 ASN A N 1
ATOM 1425 C CA . ASN A 1 187 ? 15.619 8.835 -15.495 1.00 91.38 187 ASN A CA 1
ATOM 1426 C C . ASN A 1 187 ? 17.157 8.874 -15.404 1.00 91.38 187 ASN A C 1
ATOM 1428 O O . ASN A 1 187 ? 17.747 9.951 -15.334 1.00 91.38 187 ASN A O 1
ATOM 1432 N N . LYS A 1 188 ? 17.820 7.715 -15.429 1.00 94.75 188 LYS A N 1
ATOM 1433 C CA . LYS A 1 188 ? 19.278 7.599 -15.412 1.00 94.75 188 LYS A CA 1
ATOM 1434 C C . LYS A 1 188 ? 19.753 6.785 -16.607 1.00 94.75 188 LYS A C 1
ATOM 1436 O O . LYS A 1 188 ? 19.138 5.780 -16.957 1.00 94.75 188 LYS A O 1
ATOM 1441 N N . GLU A 1 189 ? 20.846 7.221 -17.225 1.00 96.56 189 GLU A N 1
ATOM 1442 C CA . GLU A 1 189 ? 21.496 6.443 -18.275 1.00 96.56 189 GLU A CA 1
ATOM 1443 C C . GLU A 1 189 ? 22.063 5.143 -17.685 1.00 96.56 189 GLU A C 1
ATOM 1445 O O . GLU A 1 189 ? 22.779 5.168 -16.679 1.00 96.56 189 GLU A O 1
ATOM 1450 N N . ILE A 1 190 ? 21.722 4.002 -18.289 1.00 96.81 190 ILE A N 1
ATOM 1451 C CA . ILE A 1 190 ? 22.063 2.678 -17.738 1.00 96.81 190 ILE A CA 1
ATOM 1452 C C . ILE A 1 190 ? 23.292 2.026 -18.375 1.00 96.81 190 ILE A C 1
ATOM 1454 O O . ILE A 1 190 ? 23.840 1.077 -17.802 1.00 96.81 190 ILE A O 1
ATOM 1458 N N . ASP A 1 191 ? 23.767 2.544 -19.505 1.00 96.81 191 ASP A N 1
ATOM 1459 C CA . ASP A 1 191 ? 24.915 2.001 -20.236 1.00 96.81 191 ASP A CA 1
ATOM 1460 C C . ASP A 1 191 ? 25.766 3.108 -20.871 1.00 96.81 191 ASP A C 1
ATOM 1462 O O . ASP A 1 191 ? 25.883 3.177 -22.089 1.00 96.81 191 ASP A O 1
ATOM 1466 N N . SER A 1 192 ? 26.350 3.993 -20.050 1.00 95.56 192 SER A N 1
ATOM 1467 C CA . SER A 1 192 ? 27.173 5.132 -20.507 1.00 95.56 192 SER A CA 1
ATOM 1468 C C . SER A 1 192 ? 28.309 4.731 -21.449 1.00 95.56 192 SER A C 1
ATOM 1470 O O . SER A 1 192 ? 28.532 5.397 -22.457 1.00 95.56 192 SER A O 1
ATOM 1472 N N . GLU A 1 193 ? 28.949 3.593 -21.187 1.00 94.50 193 GLU A N 1
ATOM 1473 C CA . GLU A 1 193 ? 30.071 3.091 -21.987 1.00 94.50 193 GLU A CA 1
ATOM 1474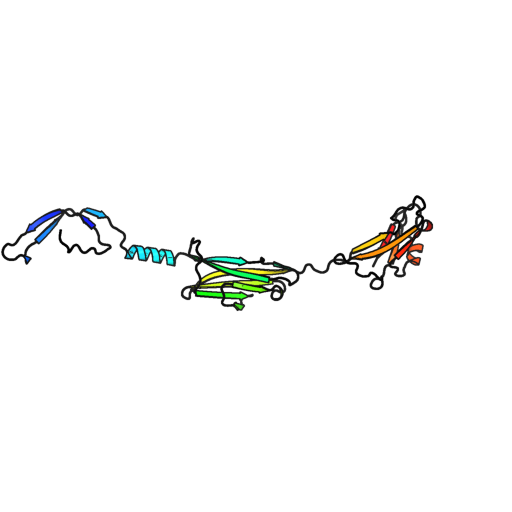 C C . GLU A 1 193 ? 29.630 2.331 -23.248 1.00 94.50 193 GLU A C 1
ATOM 1476 O O . GLU A 1 193 ? 30.451 2.073 -24.123 1.00 94.50 193 GLU A O 1
ATOM 1481 N N . GLY A 1 194 ? 28.351 1.951 -23.356 1.00 94.56 194 GLY A N 1
ATOM 1482 C CA . GLY A 1 194 ? 27.828 1.190 -24.494 1.00 94.56 194 GLY A CA 1
ATOM 1483 C C . GLY A 1 194 ? 28.311 -0.255 -24.557 1.00 94.56 194 GLY A C 1
ATOM 1484 O O . GLY A 1 194 ? 28.528 -0.786 -25.644 1.00 94.56 194 GLY A O 1
ATOM 1485 N N . THR A 1 195 ? 28.551 -0.868 -23.398 1.00 94.81 195 THR A N 1
ATOM 1486 C CA . THR A 1 195 ? 29.141 -2.216 -23.295 1.00 94.81 195 THR A CA 1
ATOM 1487 C C . THR A 1 195 ? 28.166 -3.257 -22.762 1.00 94.81 195 THR A C 1
ATOM 1489 O O . THR A 1 195 ? 28.466 -4.450 -22.813 1.00 94.81 195 THR A O 1
ATOM 1492 N N . LYS A 1 196 ? 27.009 -2.831 -22.244 1.00 96.06 196 LYS A N 1
ATOM 1493 C CA . LYS A 1 196 ? 25.999 -3.723 -21.662 1.00 96.06 196 LYS A CA 1
ATOM 1494 C C . LYS A 1 196 ? 24.952 -4.151 -22.685 1.00 96.06 196 LYS A C 1
ATOM 1496 O O . LYS A 1 196 ? 24.420 -5.250 -22.554 1.00 96.06 196 LYS A O 1
ATOM 1501 N N . PHE A 1 197 ? 24.673 -3.306 -23.676 1.00 96.81 197 PHE A N 1
ATOM 1502 C CA . PHE A 1 197 ? 23.693 -3.556 -24.734 1.00 96.81 197 PHE A CA 1
ATOM 1503 C C . PHE A 1 197 ? 24.338 -3.567 -26.123 1.00 96.81 197 PHE A C 1
ATOM 1505 O O . PHE A 1 197 ? 25.450 -3.070 -26.324 1.00 96.81 197 PHE A O 1
ATOM 1512 N N . ALA A 1 198 ? 23.638 -4.161 -27.090 1.00 96.88 198 ALA A N 1
ATOM 1513 C CA . ALA A 1 198 ? 24.081 -4.215 -28.477 1.00 96.88 198 ALA A CA 1
ATOM 1514 C C . ALA A 1 198 ? 23.311 -3.189 -29.312 1.00 96.88 198 ALA A C 1
ATOM 1516 O O . ALA A 1 198 ? 22.143 -3.391 -29.605 1.00 96.88 198 ALA A O 1
ATOM 1517 N N . TYR A 1 199 ? 23.973 -2.115 -29.729 1.00 97.56 199 TYR A N 1
ATOM 1518 C CA . TYR A 1 199 ? 23.352 -0.994 -30.432 1.00 97.56 199 TYR A CA 1
ATOM 1519 C C . TYR A 1 199 ? 23.436 -1.190 -31.940 1.00 97.56 199 TYR A C 1
ATOM 1521 O O . TYR A 1 199 ? 24.474 -0.926 -32.549 1.00 97.56 199 TYR A O 1
ATOM 1529 N N . ILE A 1 200 ? 22.361 -1.692 -32.538 1.00 97.44 200 ILE A N 1
ATOM 1530 C CA . ILE A 1 200 ? 22.311 -1.989 -33.969 1.00 97.44 200 ILE A CA 1
ATOM 1531 C C . ILE A 1 200 ? 21.528 -0.901 -34.687 1.00 97.44 200 ILE A C 1
ATOM 1533 O O . ILE A 1 200 ? 20.348 -0.685 -34.400 1.00 97.44 200 ILE A O 1
ATOM 1537 N N . TRP A 1 201 ? 22.185 -0.243 -35.639 1.00 97.88 201 TRP A N 1
ATOM 1538 C CA . TRP A 1 201 ? 21.580 0.814 -36.437 1.00 97.88 201 TRP A CA 1
ATOM 1539 C C . TRP A 1 201 ? 20.972 0.260 -37.715 1.00 97.88 201 TRP A C 1
ATOM 1541 O O . TRP A 1 201 ? 21.547 -0.594 -38.390 1.00 97.88 201 TRP A O 1
ATOM 1551 N N . SER A 1 202 ? 19.821 0.805 -38.087 1.00 97.19 202 SER A N 1
ATOM 1552 C CA . SER A 1 202 ? 19.183 0.528 -39.366 1.00 97.19 202 SER A CA 1
ATOM 1553 C C . SER A 1 202 ? 18.752 1.812 -40.047 1.00 97.19 202 SER A C 1
ATOM 1555 O O . SER A 1 202 ? 18.355 2.776 -39.397 1.00 97.19 202 SER A O 1
ATOM 1557 N N . LYS A 1 203 ? 18.796 1.794 -41.372 1.00 97.44 203 LYS A N 1
ATOM 1558 C CA . LYS A 1 203 ? 18.400 2.874 -42.251 1.00 97.44 203 LYS A CA 1
ATOM 1559 C C . LYS A 1 203 ? 17.238 2.442 -43.139 1.00 97.44 203 LYS A C 1
ATOM 1561 O O . LYS A 1 203 ? 17.246 1.368 -43.753 1.00 97.44 203 LYS A O 1
ATOM 1566 N N . THR A 1 204 ? 16.282 3.352 -43.258 1.00 97.38 204 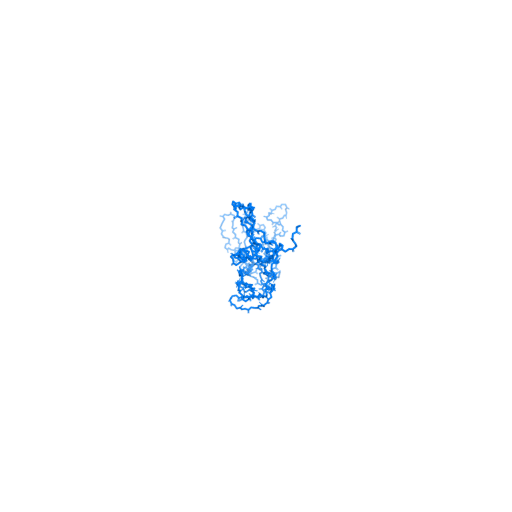THR A N 1
ATOM 1567 C CA . THR A 1 204 ? 15.186 3.315 -44.223 1.00 97.38 204 THR A CA 1
ATOM 1568 C C . THR A 1 204 ? 15.302 4.529 -45.147 1.00 97.38 204 THR A C 1
ATOM 1570 O O . THR A 1 204 ? 15.508 5.658 -44.696 1.00 97.38 204 THR A O 1
ATOM 1573 N N . ASN A 1 205 ? 15.200 4.303 -46.454 1.00 94.94 205 ASN A N 1
ATOM 1574 C CA . ASN A 1 205 ? 15.308 5.324 -47.490 1.00 94.94 205 ASN A CA 1
ATOM 1575 C C . ASN A 1 205 ? 14.102 6.276 -47.496 1.00 94.94 205 ASN A C 1
ATOM 1577 O O . ASN A 1 205 ? 13.077 6.044 -46.852 1.00 94.94 205 ASN A O 1
ATOM 1581 N N . SER A 1 206 ? 14.212 7.367 -48.257 1.00 95.00 206 SER A N 1
ATOM 1582 C CA . SER A 1 206 ? 13.163 8.389 -48.383 1.00 95.00 206 SER A CA 1
ATOM 1583 C C . SER A 1 206 ? 11.812 7.840 -48.855 1.00 95.00 206 SER A C 1
ATOM 1585 O O . SER A 1 206 ? 10.780 8.409 -48.479 1.00 95.00 206 SER A O 1
ATOM 1587 N N . ASP A 1 207 ? 11.832 6.757 -49.635 1.00 94.44 207 ASP A N 1
ATOM 1588 C CA . ASP A 1 207 ? 10.679 6.039 -50.187 1.00 94.44 207 ASP A CA 1
ATOM 1589 C C . ASP A 1 207 ? 10.092 4.974 -49.238 1.00 94.44 207 ASP A C 1
ATOM 1591 O O . ASP A 1 207 ? 9.093 4.342 -49.572 1.00 94.44 207 ASP A O 1
ATOM 1595 N N . GLY A 1 208 ? 10.679 4.791 -48.050 1.00 94.19 208 GLY A N 1
ATOM 1596 C CA . GLY A 1 208 ? 10.250 3.796 -47.067 1.00 94.19 208 GLY A CA 1
ATOM 1597 C C . GLY A 1 208 ? 10.860 2.405 -47.259 1.00 94.19 208 GLY A C 1
ATOM 1598 O O . GLY A 1 208 ? 10.539 1.501 -46.491 1.00 94.19 208 GLY A O 1
ATOM 1599 N N . THR A 1 209 ? 11.736 2.207 -48.248 1.00 96.44 209 THR A N 1
ATOM 1600 C CA . THR A 1 209 ? 12.435 0.930 -48.441 1.00 96.44 209 THR A CA 1
ATOM 1601 C C . THR A 1 209 ? 13.644 0.806 -47.519 1.00 96.44 209 THR A C 1
ATOM 1603 O O . THR A 1 209 ? 14.328 1.781 -47.215 1.00 96.44 209 THR A O 1
ATOM 1606 N N . VAL A 1 210 ? 13.933 -0.412 -47.071 1.00 96.69 210 VAL A N 1
ATOM 1607 C CA . VAL A 1 210 ? 15.094 -0.701 -46.221 1.00 96.69 210 VAL A CA 1
ATOM 1608 C C . VAL A 1 210 ? 16.386 -0.610 -47.040 1.00 96.69 210 VAL A C 1
ATOM 1610 O O . VAL A 1 210 ? 16.490 -1.226 -48.101 1.00 96.69 210 VAL A O 1
ATOM 1613 N N . ASP A 1 211 ? 17.404 0.091 -46.534 1.00 96.75 211 ASP A N 1
ATOM 1614 C CA . ASP A 1 211 ? 18.730 0.131 -47.164 1.00 96.75 211 ASP A CA 1
ATOM 1615 C C . ASP A 1 211 ? 19.545 -1.112 -46.765 1.00 96.75 211 ASP A C 1
ATOM 1617 O O . ASP A 1 211 ? 20.238 -1.139 -45.750 1.00 96.75 211 ASP A O 1
ATOM 1621 N N . THR A 1 212 ? 19.432 -2.191 -47.545 1.00 96.38 212 THR A N 1
ATOM 1622 C CA . THR A 1 212 ? 20.072 -3.478 -47.216 1.00 96.38 212 THR A CA 1
ATOM 1623 C C . THR A 1 212 ? 21.599 -3.393 -47.172 1.00 96.38 212 THR A C 1
ATOM 1625 O O . THR A 1 212 ? 22.214 -4.042 -46.329 1.00 96.38 212 THR A O 1
ATOM 1628 N N . ALA A 1 213 ? 22.219 -2.604 -48.056 1.00 96.50 213 ALA A N 1
ATOM 1629 C CA . ALA A 1 213 ? 23.674 -2.482 -48.114 1.00 96.50 213 ALA A CA 1
ATOM 1630 C C . ALA A 1 213 ? 24.207 -1.718 -46.899 1.00 96.50 213 ALA A C 1
ATOM 1632 O O . ALA A 1 213 ? 25.151 -2.170 -46.249 1.00 96.50 213 ALA A O 1
ATOM 1633 N N . TRP A 1 214 ? 23.559 -0.602 -46.553 1.00 96.06 214 TRP A N 1
ATOM 1634 C CA . TRP A 1 214 ? 23.910 0.167 -45.367 1.00 96.06 214 TRP A CA 1
ATOM 1635 C C . TRP A 1 214 ? 23.657 -0.641 -44.089 1.00 96.06 214 TRP A C 1
ATOM 1637 O O . TRP A 1 214 ? 24.534 -0.710 -43.232 1.00 96.06 214 TRP A O 1
ATOM 1647 N N . ASN A 1 215 ? 22.516 -1.330 -43.983 1.00 95.75 215 ASN A N 1
ATOM 1648 C CA . ASN A 1 215 ? 22.183 -2.137 -42.804 1.00 95.75 215 ASN A CA 1
ATOM 1649 C C . ASN A 1 215 ? 23.123 -3.328 -42.628 1.00 95.75 215 ASN A C 1
ATOM 1651 O O . ASN A 1 215 ? 23.438 -3.677 -41.499 1.00 95.75 215 ASN A O 1
ATOM 1655 N N . LEU A 1 216 ? 23.600 -3.940 -43.720 1.00 96.00 216 LEU A N 1
ATOM 1656 C CA . LEU A 1 216 ? 24.613 -4.997 -43.668 1.00 96.00 216 LEU A CA 1
ATOM 1657 C C . LEU A 1 216 ? 25.966 -4.480 -43.165 1.00 96.00 216 LEU A C 1
ATOM 1659 O O . LEU A 1 216 ? 26.637 -5.169 -42.399 1.00 96.00 216 LEU A O 1
ATOM 1663 N N . ALA A 1 217 ? 26.354 -3.265 -43.554 1.00 94.94 217 ALA A N 1
ATOM 1664 C CA . ALA A 1 217 ? 27.597 -2.650 -43.099 1.00 94.94 217 ALA A CA 1
ATOM 1665 C C . ALA A 1 217 ? 27.571 -2.259 -41.605 1.00 94.94 217 ALA A C 1
ATOM 1667 O O . ALA A 1 217 ? 28.625 -2.233 -40.972 1.00 94.94 217 ALA A O 1
ATOM 1668 N N . HIS A 1 218 ? 26.387 -2.016 -41.031 1.00 94.31 218 HIS A N 1
ATOM 1669 C CA . HIS A 1 218 ? 26.207 -1.532 -39.653 1.00 94.31 218 HIS A CA 1
ATOM 1670 C C . HIS A 1 218 ? 25.546 -2.561 -38.714 1.00 94.31 218 HIS A C 1
ATOM 1672 O O . HIS A 1 218 ? 24.885 -2.199 -37.745 1.00 94.31 218 HIS A O 1
ATOM 1678 N N . GLN A 1 219 ? 25.751 -3.863 -38.965 1.00 93.25 219 GLN A N 1
ATOM 1679 C CA . GLN A 1 219 ? 25.241 -4.944 -38.096 1.00 93.25 219 GLN A CA 1
ATOM 1680 C C . GLN A 1 219 ? 26.050 -5.149 -36.810 1.00 93.25 219 GLN A C 1
ATOM 1682 O O . GLN A 1 219 ? 25.636 -5.902 -35.930 1.00 93.25 219 GLN A O 1
ATOM 1687 N N . THR A 1 220 ? 27.226 -4.531 -36.706 1.00 95.12 220 THR A N 1
ATOM 1688 C CA . THR A 1 220 ? 28.038 -4.600 -35.487 1.00 95.12 220 THR A CA 1
ATOM 1689 C C . THR A 1 220 ? 27.532 -3.566 -34.489 1.00 95.12 220 THR A C 1
ATOM 1691 O O . THR A 1 220 ? 27.234 -2.441 -34.878 1.00 95.12 220 THR A O 1
ATOM 1694 N N . SER A 1 221 ? 27.484 -3.931 -33.205 1.00 96.50 221 SER A N 1
ATOM 1695 C CA . SER A 1 221 ? 27.112 -3.002 -32.133 1.00 96.50 221 SER A CA 1
ATOM 1696 C C . SER A 1 221 ? 27.979 -1.744 -32.148 1.00 96.50 221 SER A C 1
ATOM 1698 O O . SER A 1 221 ? 29.207 -1.825 -32.048 1.00 96.50 221 SER A O 1
ATOM 1700 N N . GLN A 1 222 ? 27.332 -0.586 -32.252 1.00 95.62 222 GLN A N 1
ATOM 1701 C CA . GLN A 1 222 ? 27.955 0.729 -32.177 1.00 95.62 222 GLN A CA 1
ATOM 1702 C C . GLN A 1 222 ? 27.028 1.683 -31.432 1.00 95.62 222 GLN A C 1
ATOM 1704 O O . GLN A 1 222 ? 25.975 2.056 -31.938 1.00 95.62 222 GLN A O 1
ATOM 1709 N N . LYS A 1 223 ? 27.416 2.124 -30.231 1.00 96.12 223 LYS A N 1
ATOM 1710 C CA . LYS A 1 223 ? 26.591 3.064 -29.455 1.00 96.12 223 LYS A CA 1
ATOM 1711 C C . LYS A 1 223 ? 26.378 4.403 -30.173 1.00 96.12 223 LYS A C 1
ATOM 1713 O O . LYS A 1 223 ? 25.315 5.011 -30.049 1.00 96.12 223 LYS A O 1
ATOM 1718 N N . SER A 1 224 ? 27.368 4.833 -30.951 1.00 97.19 224 SER A N 1
ATOM 1719 C CA . SER A 1 224 ? 27.290 6.039 -31.769 1.00 97.19 224 SER A CA 1
ATOM 1720 C C . SER A 1 224 ? 27.633 5.742 -33.221 1.00 97.19 224 SER A C 1
ATOM 1722 O O . SER A 1 224 ? 28.528 4.944 -33.503 1.00 97.19 224 SER A O 1
ATOM 1724 N N . ILE A 1 225 ? 26.965 6.443 -34.132 1.00 96.69 225 ILE A N 1
ATOM 1725 C CA . ILE A 1 225 ? 27.206 6.381 -35.570 1.00 96.69 225 ILE A CA 1
ATOM 1726 C C . ILE A 1 225 ? 27.258 7.788 -36.159 1.00 96.69 225 ILE A C 1
ATOM 1728 O O . ILE A 1 225 ? 26.496 8.673 -35.771 1.00 96.69 225 ILE A O 1
ATOM 1732 N N . THR A 1 226 ? 28.162 8.009 -37.109 1.00 96.44 226 THR A N 1
ATOM 1733 C CA . THR A 1 226 ? 28.246 9.281 -37.831 1.00 96.44 226 THR A CA 1
ATOM 1734 C C . THR A 1 226 ? 27.505 9.165 -39.150 1.00 96.44 226 THR A C 1
ATOM 1736 O O . THR A 1 226 ? 27.862 8.348 -39.991 1.00 96.44 226 THR A O 1
ATOM 1739 N N . ILE A 1 227 ? 26.499 10.015 -39.330 1.00 95.94 227 ILE A N 1
ATOM 1740 C CA . ILE A 1 227 ? 25.721 10.147 -40.557 1.00 95.94 227 ILE A CA 1
ATOM 1741 C C . ILE A 1 227 ? 26.240 11.349 -41.330 1.00 95.94 227 ILE A C 1
ATOM 1743 O O . ILE A 1 227 ? 26.357 12.451 -40.792 1.00 95.94 227 ILE A O 1
ATOM 1747 N N . THR A 1 228 ? 26.528 11.146 -42.606 1.00 93.44 228 THR A N 1
ATOM 1748 C CA . THR A 1 228 ? 27.045 12.167 -43.517 1.00 93.44 228 THR A CA 1
ATOM 1749 C C . THR A 1 228 ? 26.054 12.459 -44.639 1.00 93.44 228 THR A C 1
ATOM 1751 O O . THR A 1 228 ? 25.045 11.775 -44.814 1.00 93.44 228 THR A O 1
ATOM 1754 N N . ASN A 1 229 ? 26.341 13.478 -45.446 1.00 88.31 229 ASN A N 1
ATOM 1755 C CA . ASN A 1 229 ? 25.537 13.787 -46.626 1.00 88.31 229 ASN A CA 1
ATOM 1756 C C . ASN A 1 229 ? 25.439 12.630 -47.643 1.00 88.31 229 ASN A C 1
ATOM 1758 O O . ASN A 1 229 ? 24.428 12.545 -48.333 1.00 88.31 229 ASN A O 1
ATOM 1762 N N . SER A 1 230 ? 26.430 11.734 -47.737 1.00 89.94 230 SER A N 1
ATOM 1763 C CA . SER A 1 230 ? 26.348 10.566 -48.626 1.00 89.94 230 SER A CA 1
ATOM 1764 C C . SER A 1 230 ? 25.371 9.505 -48.126 1.00 89.94 230 SER A C 1
ATOM 1766 O O . SER A 1 230 ? 24.847 8.737 -48.928 1.00 89.94 230 SER A O 1
ATOM 1768 N N . ASP A 1 231 ? 25.079 9.486 -46.824 1.00 90.25 231 ASP A N 1
ATOM 1769 C CA . ASP A 1 231 ? 24.126 8.547 -46.231 1.00 90.25 231 ASP A CA 1
ATOM 1770 C C . ASP A 1 231 ? 22.667 8.971 -46.454 1.00 90.25 231 ASP A C 1
ATOM 1772 O O . ASP A 1 231 ? 21.758 8.161 -46.271 1.00 90.25 231 ASP A O 1
ATOM 1776 N N . VAL A 1 232 ? 22.417 10.221 -46.863 1.00 90.94 232 VAL A N 1
ATOM 1777 C CA . VAL A 1 232 ? 21.071 10.807 -46.943 1.00 90.94 232 VAL A CA 1
ATOM 1778 C C . VAL A 1 232 ? 20.789 11.358 -48.340 1.00 90.94 232 VAL A C 1
ATOM 1780 O O . VAL A 1 232 ? 21.179 12.473 -48.682 1.00 90.94 232 VAL A O 1
ATOM 1783 N N . TRP A 1 233 ? 20.008 10.624 -49.138 1.00 84.88 233 TRP A N 1
ATOM 1784 C CA . TRP A 1 233 ? 19.465 11.148 -50.393 1.00 84.88 233 TRP A CA 1
ATOM 1785 C C . TRP A 1 233 ? 18.082 11.769 -50.162 1.00 84.88 233 TRP A C 1
ATOM 1787 O O . TRP A 1 233 ? 17.081 11.064 -50.057 1.00 84.88 233 TRP A O 1
ATOM 1797 N N . GLN A 1 234 ? 18.030 13.104 -50.083 1.00 87.69 234 GLN A N 1
ATOM 1798 C CA . GLN A 1 234 ? 16.856 13.928 -49.725 1.00 87.69 234 GLN A CA 1
ATOM 1799 C C . GLN A 1 234 ? 16.373 13.744 -48.277 1.00 87.69 234 GLN A C 1
ATOM 1801 O O . GLN A 1 234 ? 16.254 14.723 -47.543 1.00 87.69 234 GLN A O 1
ATOM 1806 N N . ARG A 1 235 ? 16.095 12.505 -47.867 1.00 92.31 235 ARG A N 1
ATOM 1807 C CA . ARG A 1 235 ? 15.668 12.110 -46.522 1.00 92.31 235 ARG A CA 1
ATOM 1808 C C . ARG A 1 235 ? 16.038 10.646 -46.288 1.00 92.31 235 ARG A C 1
ATOM 1810 O O . ARG A 1 235 ? 16.007 9.843 -47.212 1.00 92.31 235 ARG A O 1
ATOM 1817 N N . ALA A 1 236 ? 16.327 10.293 -45.048 1.00 94.50 236 ALA A N 1
ATOM 1818 C CA . ALA A 1 236 ? 16.396 8.913 -44.592 1.00 94.50 236 ALA A CA 1
ATOM 1819 C C . ALA A 1 236 ? 15.932 8.869 -43.134 1.00 94.50 236 ALA A C 1
ATOM 1821 O O . ALA A 1 236 ? 16.015 9.880 -42.431 1.00 94.50 236 ALA A O 1
ATOM 1822 N N . THR A 1 237 ? 15.440 7.716 -42.704 1.00 96.31 237 THR A N 1
ATOM 1823 C CA . THR A 1 237 ? 15.144 7.435 -41.300 1.00 96.31 237 THR A CA 1
ATOM 1824 C C . THR A 1 237 ? 16.232 6.518 -40.770 1.00 96.31 237 THR A C 1
ATOM 1826 O O . THR A 1 237 ? 16.575 5.539 -41.432 1.00 96.31 237 THR A O 1
ATOM 1829 N N . PHE A 1 238 ? 16.770 6.853 -39.602 1.00 96.75 238 PHE A N 1
ATOM 1830 C CA . PHE A 1 238 ? 17.730 6.028 -38.884 1.00 96.75 238 PHE A CA 1
ATOM 1831 C C . PHE A 1 238 ? 17.109 5.618 -37.559 1.00 96.75 238 PHE A C 1
ATOM 1833 O O . PHE A 1 238 ? 16.657 6.474 -36.799 1.00 96.75 238 PHE A O 1
ATOM 1840 N N . ASP A 1 239 ? 17.122 4.322 -37.298 1.00 96.75 239 ASP A N 1
ATOM 1841 C CA . ASP A 1 239 ? 16.618 3.708 -36.080 1.00 96.75 239 ASP A CA 1
ATOM 1842 C C . ASP A 1 239 ? 17.758 2.950 -35.398 1.00 96.75 239 ASP A C 1
ATOM 1844 O O . ASP A 1 239 ? 18.703 2.504 -36.055 1.00 96.75 239 ASP A O 1
ATOM 1848 N N . CYS A 1 240 ? 17.657 2.784 -34.082 1.00 97.19 240 CYS A N 1
ATOM 1849 C CA . CYS A 1 240 ? 18.574 1.965 -33.299 1.00 97.19 240 CYS A CA 1
ATOM 1850 C C . CYS A 1 240 ? 17.773 0.955 -32.476 1.00 97.19 240 CYS A C 1
ATOM 1852 O O . CYS A 1 240 ? 16.774 1.312 -31.854 1.00 97.19 240 CYS A O 1
ATOM 1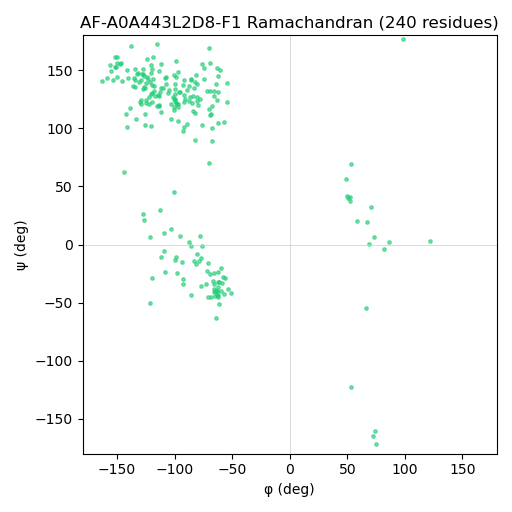854 N N . THR A 1 241 ? 18.233 -0.293 -32.451 1.00 96.00 241 THR A N 1
ATOM 1855 C CA . THR A 1 241 ? 17.762 -1.340 -31.528 1.00 96.00 241 THR A CA 1
ATOM 1856 C C . THR A 1 241 ? 18.852 -1.607 -30.493 1.00 96.00 241 THR A C 1
ATOM 1858 O O . THR A 1 241 ? 20.027 -1.543 -30.853 1.00 96.00 241 THR A O 1
ATOM 1861 N N . ALA A 1 242 ? 18.478 -1.869 -29.237 1.00 89.81 242 ALA A N 1
ATOM 1862 C CA . ALA A 1 242 ? 19.401 -2.130 -28.131 1.00 89.81 242 ALA A CA 1
ATOM 1863 C C . ALA A 1 242 ? 18.939 -3.288 -27.241 1.00 89.81 242 ALA A C 1
ATOM 1865 O O . ALA A 1 242 ? 17.703 -3.472 -27.134 1.00 89.81 242 ALA A O 1
#

Solvent-accessible surface area (backbone atoms only — not comparable to full-atom values): 14209 Å² total; per-residue (Å²): 133,77,94,75,74,75,81,59,84,55,60,79,47,65,48,64,40,79,74,46,74,48,81,40,93,88,46,72,85,67,46,44,76,44,74,41,77,77,42,80,74,52,80,63,80,26,62,68,58,50,52,51,49,49,52,54,48,58,75,68,50,54,49,42,66,49,78,50,55,77,56,60,48,65,32,53,68,50,42,65,58,26,41,44,35,63,44,35,18,58,53,88,49,88,62,75,48,83,57,80,43,28,41,30,23,50,74,85,41,80,75,44,74,44,56,57,47,79,46,48,21,78,79,27,81,53,60,44,42,38,34,41,37,33,24,48,96,91,37,79,56,36,69,55,72,50,68,36,36,26,45,71,90,70,81,68,69,77,43,82,43,78,45,50,80,56,57,94,63,79,54,95,88,39,55,53,28,41,40,33,63,44,46,30,40,87,92,35,74,76,47,87,85,46,78,83,57,54,25,32,47,41,45,28,41,67,88,69,48,73,38,64,70,62,30,63,75,33,66,59,65,43,42,56,51,77,48,42,59,88,75,40,70,98,39,57,48,78,49,75,47,105

Foldseek 3Di:
DDPPPPPPQQDFDKDWAFPDWDQDPPDRVPTDTDTHDIDGPDGDHGPVNVVVVVVVCQVPWAKDKDWDKPPDQEAEPQADKIKIAIWIDTHPDPDTDAAPWKFKDKQNHTDDTDRMDMDGSNNAPAKIKIKMFGHHPRDGRDMDIDMHGYDYPDWFDKDKDWDWPQDDDDDDPNFKIKIFIFIDGPNDTDCPPQPPDFKQKWKAAPVRHTPPVVSVVRRGRDRMDMDGNVNHDPHMDMDIDD

Secondary structure (DSSP, 8-state):
--TT----TT--EEEEEEEEEE--SS-GGG-EEEEEEEEEEE-PPPHHHHHHHHHHHHHH-PEEEEEEESS-SEEETTB-EEEEEEEEEETT-SSPBPPSEEEEEETTEEEE-SSEEEEEGGG-SSEEEEEEEEEETTEEEEEEEEEEEEE---PPPPEEEEEETT-S---TT--EEEEEEEEEETTEES-TTS-SS--EEEEEETTS-B-HHHHHHT-S--SEEEEEGGG-SS-EEEEEE-